Protein AF-A0A2U2RJE8-F1 (afdb_monomer)

Foldseek 3Di:
DDDDDDDDDDDDDDDDDDDDPPVNVVVVVVVVVVVVVVVVVVVCVVCVVVDDPDPDPDDDDQDDPQADNVRFGEDEPVCVQVVLQCFLVVPPDADDPPLADPVQLCVLLVHPWDFAHKDWHHYDPDPATKIKTKTDNDHSVCCQAAWDKIKIWIWHSCRSPPPDHCVNTTPDIDMYTHGHD

Sequence (181 aa):
MTAPGIRHRRPRPSSSGPGVSTWAVVLALVLAALVGLLLSEALQQSTTEVSRGSAGSSAETGNAPGKNASGLPVVTESTLGAEAQRLVASGTSFQAPATFDVNLCLRQQGVSDAPIVMEEVEWGADSGQYWLIVHGPNERDSLRANGGIVEVTVVRPTCGSEGASADETLIWNGSTKIGSV

Structure (mmCIF, N/CA/C/O backbone):
data_AF-A0A2U2RJE8-F1
#
_entry.id   AF-A0A2U2RJE8-F1
#
loop_
_atom_site.group_PDB
_atom_site.id
_atom_site.type_symbol
_atom_site.label_atom_id
_atom_site.label_alt_id
_atom_site.label_comp_id
_atom_site.label_asym_id
_atom_site.label_entity_id
_atom_site.label_seq_id
_atom_site.pdbx_PDB_ins_code
_atom_site.Cartn_x
_atom_site.Cartn_y
_atom_site.Cartn_z
_atom_site.occupancy
_atom_site.B_iso_or_equiv
_atom_site.auth_seq_id
_atom_site.au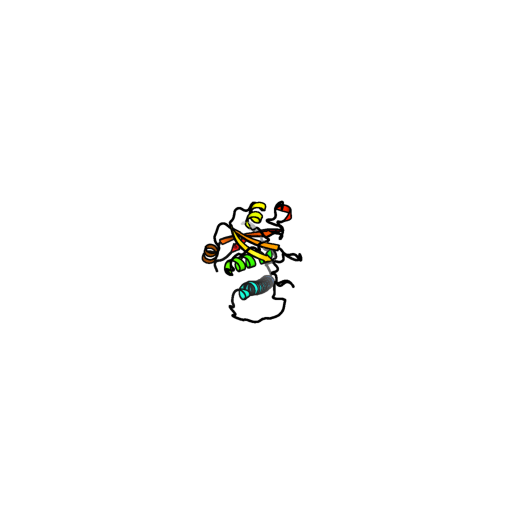th_comp_id
_atom_site.auth_asym_id
_atom_site.auth_atom_id
_atom_site.pdbx_PDB_model_num
ATOM 1 N N . MET A 1 1 ? 14.654 -63.725 -80.242 1.00 49.34 1 MET A N 1
ATOM 2 C CA . MET A 1 1 ? 15.141 -63.952 -78.866 1.00 49.34 1 MET A CA 1
ATOM 3 C C . MET A 1 1 ? 15.477 -62.609 -78.240 1.00 49.34 1 MET A C 1
ATOM 5 O O . MET A 1 1 ? 16.547 -62.112 -78.545 1.00 49.34 1 MET A O 1
ATOM 9 N N . THR A 1 2 ? 14.592 -62.042 -77.412 1.00 47.25 2 THR A N 1
ATOM 10 C CA . THR A 1 2 ? 14.947 -61.111 -76.318 1.00 47.25 2 THR A CA 1
ATOM 11 C C . THR A 1 2 ? 13.720 -60.835 -75.440 1.00 47.25 2 THR A C 1
ATOM 13 O O . THR A 1 2 ? 12.586 -60.931 -75.897 1.00 47.25 2 THR A O 1
ATOM 16 N N . ALA A 1 3 ? 13.992 -60.610 -74.157 1.00 50.84 3 ALA A N 1
ATOM 17 C CA . ALA A 1 3 ? 13.179 -60.882 -72.971 1.00 50.84 3 ALA A CA 1
ATOM 18 C C . ALA A 1 3 ? 12.018 -59.898 -72.672 1.00 50.84 3 ALA A C 1
ATOM 20 O O . ALA A 1 3 ? 12.028 -58.768 -73.160 1.00 50.84 3 ALA A O 1
ATOM 21 N N . PRO A 1 4 ? 11.039 -60.284 -71.822 1.00 49.34 4 PRO A N 1
ATOM 22 C CA . PRO A 1 4 ? 9.955 -59.401 -71.390 1.00 49.34 4 PRO A CA 1
ATOM 23 C C . PRO A 1 4 ? 10.430 -58.374 -70.346 1.00 49.34 4 PRO A C 1
ATOM 25 O O . PRO A 1 4 ? 11.062 -58.716 -69.347 1.00 49.34 4 PRO A O 1
ATOM 28 N N . GLY A 1 5 ? 10.100 -57.101 -70.580 1.00 50.34 5 GLY A N 1
ATOM 29 C CA . GLY A 1 5 ? 10.457 -55.970 -69.722 1.00 50.34 5 GLY A CA 1
ATOM 30 C C . GLY A 1 5 ? 9.669 -55.923 -68.407 1.00 50.34 5 GLY A C 1
ATOM 31 O O . GLY A 1 5 ? 8.438 -55.958 -68.385 1.00 50.34 5 GLY A O 1
ATOM 32 N N . ILE A 1 6 ? 10.415 -55.807 -67.311 1.00 57.56 6 ILE A N 1
ATOM 33 C CA . ILE A 1 6 ? 9.969 -55.699 -65.919 1.00 57.56 6 ILE A CA 1
ATOM 34 C C . ILE A 1 6 ? 9.194 -54.385 -65.707 1.00 57.56 6 ILE A C 1
ATOM 36 O O . ILE A 1 6 ? 9.699 -53.298 -65.983 1.00 57.56 6 ILE A O 1
ATOM 40 N N . ARG A 1 7 ? 7.963 -54.463 -65.180 1.00 54.69 7 ARG A N 1
ATOM 41 C CA . ARG A 1 7 ? 7.174 -53.283 -64.780 1.00 54.69 7 ARG A CA 1
ATOM 42 C C . ARG A 1 7 ? 7.575 -52.831 -63.375 1.00 54.69 7 ARG A C 1
ATOM 44 O O . ARG A 1 7 ? 7.179 -53.448 -62.389 1.00 54.69 7 ARG A O 1
ATOM 51 N N . HIS A 1 8 ? 8.287 -51.714 -63.269 1.00 50.84 8 HIS A N 1
ATOM 52 C CA . HIS A 1 8 ? 8.478 -51.025 -61.993 1.00 50.84 8 HIS A CA 1
ATOM 53 C C . HIS A 1 8 ? 7.189 -50.295 -61.585 1.00 50.84 8 HIS A C 1
ATOM 55 O O . HIS A 1 8 ? 6.767 -49.338 -62.236 1.00 50.84 8 HIS A O 1
ATOM 61 N N . ARG A 1 9 ? 6.555 -50.728 -60.486 1.00 59.00 9 ARG A N 1
ATOM 62 C CA . ARG A 1 9 ? 5.541 -49.920 -59.789 1.00 59.00 9 ARG A CA 1
ATOM 63 C C . ARG A 1 9 ? 6.242 -48.721 -59.149 1.00 59.00 9 ARG A C 1
ATOM 65 O O . ARG A 1 9 ? 7.069 -48.904 -58.261 1.00 59.00 9 ARG A O 1
ATOM 72 N N . ARG A 1 10 ? 5.895 -47.501 -59.567 1.00 62.34 10 ARG A N 1
ATOM 73 C CA . ARG A 1 10 ? 6.220 -46.293 -58.793 1.00 62.34 10 ARG A CA 1
ATOM 74 C C . ARG A 1 10 ? 5.366 -46.261 -57.517 1.00 62.34 10 ARG A C 1
ATOM 76 O O . ARG A 1 10 ? 4.164 -46.523 -57.612 1.00 62.34 10 ARG A O 1
ATOM 83 N N . PRO A 1 11 ? 5.931 -45.901 -56.355 1.00 54.88 11 PRO A N 1
ATOM 84 C CA . PRO A 1 11 ? 5.132 -45.568 -55.188 1.00 54.88 11 PRO A CA 1
ATOM 85 C C . PRO A 1 11 ? 4.394 -44.246 -55.438 1.00 54.88 11 PRO A C 1
ATOM 87 O O . PRO A 1 11 ? 4.966 -43.283 -55.952 1.00 54.88 11 PRO A O 1
ATOM 90 N N . ARG A 1 12 ? 3.101 -44.213 -55.101 1.00 59.47 12 ARG A N 1
ATOM 91 C CA . ARG A 1 12 ? 2.330 -42.969 -54.996 1.00 59.47 12 ARG A CA 1
ATOM 92 C C . ARG A 1 12 ? 2.790 -42.227 -53.737 1.00 59.47 12 ARG A C 1
ATOM 94 O O . ARG A 1 12 ? 2.816 -42.860 -52.683 1.00 59.47 12 ARG A O 1
ATOM 101 N N . PRO A 1 13 ? 3.089 -40.922 -53.797 1.00 51.28 13 PRO A N 1
ATOM 102 C CA . PRO A 1 13 ? 3.205 -40.134 -52.583 1.00 51.28 13 PRO A CA 1
ATOM 103 C C . PRO A 1 13 ? 1.810 -39.959 -51.969 1.00 51.28 13 PRO A C 1
ATOM 105 O O . PRO A 1 13 ? 0.926 -39.343 -52.561 1.00 51.28 13 PRO A O 1
ATOM 108 N N . SER A 1 14 ? 1.613 -40.546 -50.791 1.00 59.88 14 SER A N 1
ATOM 109 C CA . SER A 1 14 ? 0.538 -40.201 -49.867 1.00 59.88 14 SER A CA 1
ATOM 110 C C . SER A 1 14 ? 1.071 -39.186 -48.854 1.00 59.88 14 SER A C 1
ATOM 112 O O . SER A 1 14 ? 1.720 -39.555 -47.880 1.00 59.88 14 SER A O 1
ATOM 114 N N . SER A 1 15 ? 0.805 -37.910 -49.092 1.00 58.28 15 SER A N 1
ATOM 115 C CA . SER A 1 15 ? 0.712 -36.854 -48.079 1.00 58.28 15 SER A CA 1
ATOM 116 C C . SER A 1 15 ? -0.023 -35.693 -48.768 1.00 58.28 15 SER A C 1
ATOM 118 O O . SER A 1 15 ? 0.135 -35.483 -49.963 1.00 58.28 15 SER A O 1
ATOM 120 N N . SER A 1 16 ? -0.919 -34.939 -48.151 1.00 50.09 16 SER A N 1
ATOM 121 C CA . SER A 1 16 ? -0.879 -34.398 -46.800 1.00 50.09 16 SER A CA 1
ATOM 122 C C . SER A 1 16 ? -2.308 -34.063 -46.357 1.00 50.09 16 SER A C 1
ATOM 124 O O . SER A 1 16 ? -3.201 -33.949 -47.195 1.00 50.09 16 SER A O 1
ATOM 126 N N . GLY A 1 17 ? -2.509 -33.959 -45.041 1.00 62.25 17 GLY A N 1
ATOM 127 C CA . GLY A 1 17 ? -3.796 -33.720 -44.385 1.00 62.25 17 GLY A CA 1
ATOM 128 C C . GLY A 1 17 ? -4.519 -32.434 -44.812 1.00 62.25 17 GLY A C 1
ATOM 129 O O . GLY A 1 17 ? -4.020 -31.692 -45.658 1.00 62.25 17 GLY A O 1
ATOM 130 N N . PRO A 1 18 ? -5.712 -32.176 -44.246 1.00 57.88 18 PRO A N 1
ATOM 131 C CA . PRO A 1 18 ? -6.549 -31.049 -44.635 1.00 57.88 18 PRO A CA 1
ATOM 132 C C . PRO A 1 18 ? -5.747 -29.755 -44.497 1.00 57.88 18 PRO A C 1
ATOM 134 O O . PRO A 1 18 ? -5.418 -29.326 -43.392 1.00 57.88 18 PRO A O 1
ATOM 137 N N . GLY A 1 19 ? -5.394 -29.165 -45.641 1.00 57.00 19 GLY A N 1
ATOM 138 C CA . GLY A 1 19 ? -4.807 -27.839 -45.692 1.00 57.00 19 GLY A CA 1
ATOM 139 C C . GLY A 1 19 ? -5.756 -26.898 -44.972 1.00 57.00 19 GLY A C 1
ATOM 140 O O . GLY A 1 19 ? -6.947 -26.865 -45.284 1.00 57.00 19 GLY A O 1
ATOM 141 N N . VAL A 1 20 ? -5.239 -26.199 -43.965 1.00 61.34 20 VAL A N 1
ATOM 142 C CA . VAL A 1 20 ? -5.966 -25.150 -43.257 1.00 61.34 20 VAL A CA 1
ATOM 143 C C . VAL A 1 20 ? -6.627 -24.261 -44.310 1.00 61.34 20 VAL A C 1
ATOM 145 O O . VAL A 1 20 ? -5.955 -23.697 -45.175 1.00 61.34 20 VAL A O 1
ATOM 148 N N . SER A 1 21 ? -7.962 -24.236 -44.296 1.00 73.56 21 SER A N 1
ATOM 149 C CA . SER A 1 21 ? -8.743 -23.455 -45.249 1.00 73.56 21 SER A CA 1
ATOM 150 C C . SER A 1 21 ? -8.262 -22.015 -45.165 1.00 73.56 21 SER A C 1
ATOM 152 O O . SER A 1 21 ? -8.213 -21.442 -44.077 1.00 73.56 21 SER A O 1
ATOM 154 N N . THR A 1 22 ? -7.890 -21.426 -46.298 1.00 73.12 22 THR A N 1
ATOM 155 C CA . THR A 1 22 ? -7.431 -20.032 -46.371 1.00 73.12 22 THR A CA 1
ATOM 156 C C . THR A 1 22 ? -8.429 -19.081 -45.708 1.00 73.12 22 THR A C 1
ATOM 158 O O . THR A 1 22 ? -8.028 -18.141 -45.031 1.00 73.12 22 THR A O 1
ATOM 161 N N . TRP A 1 23 ? -9.724 -19.395 -45.784 1.00 77.12 23 TRP A N 1
ATOM 162 C CA . TRP A 1 23 ? -10.791 -18.690 -45.073 1.00 77.12 23 TRP A CA 1
ATOM 163 C C . TRP A 1 23 ? -10.676 -18.759 -43.550 1.00 77.12 23 TRP A C 1
ATOM 165 O O . TRP A 1 23 ? -10.927 -17.763 -42.880 1.00 77.12 23 TRP A O 1
ATOM 175 N N . ALA A 1 24 ? -10.256 -19.897 -42.995 1.00 77.69 24 ALA A N 1
ATOM 176 C CA . ALA A 1 24 ? -10.036 -20.038 -41.558 1.00 77.69 24 ALA A CA 1
ATOM 177 C C . ALA A 1 24 ? -8.856 -19.174 -41.080 1.00 77.69 24 ALA A C 1
ATOM 179 O O . ALA A 1 24 ? -8.928 -18.590 -40.002 1.00 77.69 24 ALA A O 1
ATOM 180 N N . VAL A 1 25 ? -7.807 -19.028 -41.900 1.00 76.81 25 VAL A N 1
ATOM 181 C CA . VAL A 1 25 ? -6.665 -18.143 -41.594 1.00 76.81 25 VAL A CA 1
ATOM 182 C C . VAL A 1 25 ? -7.089 -16.680 -41.603 1.00 76.81 25 VAL A C 1
ATOM 184 O O . VAL A 1 25 ? -6.748 -15.936 -40.687 1.00 76.81 25 VAL A O 1
ATOM 187 N N . VAL A 1 26 ? -7.863 -16.269 -42.611 1.00 82.00 26 VAL A N 1
ATOM 188 C CA . VAL A 1 26 ? -8.379 -14.896 -42.703 1.00 82.00 26 VAL A CA 1
ATOM 189 C C . VAL A 1 26 ? -9.287 -14.585 -41.514 1.00 82.00 26 VAL A C 1
ATOM 191 O O . VAL A 1 26 ? -9.143 -13.532 -40.900 1.00 82.00 26 VAL A O 1
ATOM 194 N N . LEU A 1 27 ? -10.166 -15.514 -41.131 1.00 83.81 27 LEU A N 1
ATOM 195 C CA . LEU A 1 27 ? -11.059 -15.325 -39.989 1.00 83.81 27 LEU A CA 1
ATOM 196 C C . LEU A 1 27 ? -10.282 -15.203 -38.667 1.00 83.81 27 LEU A C 1
ATOM 198 O O . LEU A 1 27 ? -10.582 -14.329 -37.857 1.00 83.81 27 LEU A O 1
ATOM 202 N N . ALA A 1 28 ? -9.251 -16.030 -38.472 1.00 78.25 28 ALA A N 1
ATOM 203 C CA . ALA A 1 28 ? -8.381 -15.953 -37.300 1.00 78.25 28 ALA A CA 1
ATOM 204 C C . ALA A 1 28 ? -7.607 -14.625 -37.239 1.00 78.25 28 ALA A C 1
ATOM 206 O O . ALA A 1 28 ? -7.490 -14.041 -36.164 1.00 78.25 28 ALA A O 1
ATOM 207 N N . LEU A 1 29 ? -7.135 -14.112 -38.381 1.00 81.25 29 LEU A N 1
ATOM 208 C CA . LEU A 1 29 ? -6.481 -12.802 -38.470 1.00 81.25 29 LEU A CA 1
ATOM 209 C C . LEU A 1 29 ? -7.429 -11.653 -38.117 1.00 81.25 29 LEU A C 1
ATOM 211 O O . LEU A 1 29 ? -7.036 -10.744 -37.390 1.00 81.25 29 LEU A O 1
ATOM 215 N N . VAL A 1 30 ? -8.677 -11.706 -38.587 1.00 87.25 30 VAL A N 1
ATOM 216 C CA . VAL A 1 30 ? -9.693 -10.696 -38.257 1.00 87.25 30 VAL A CA 1
ATOM 217 C C . VAL A 1 30 ? -10.016 -10.721 -36.763 1.00 87.25 30 VAL A C 1
ATOM 219 O O . VAL A 1 30 ? -10.053 -9.669 -36.130 1.00 87.25 30 VAL A O 1
ATOM 222 N N . LEU A 1 31 ? -10.185 -11.908 -36.173 1.00 84.69 31 LEU A N 1
ATOM 223 C CA . LEU A 1 31 ? -10.421 -12.043 -34.734 1.00 84.69 31 LEU A CA 1
ATOM 224 C C . LEU A 1 31 ? -9.220 -11.568 -33.908 1.00 84.69 31 LEU A C 1
ATOM 226 O O . LEU A 1 31 ? -9.407 -10.843 -32.937 1.00 84.69 31 LEU A O 1
ATOM 230 N N . ALA A 1 32 ? -7.993 -11.904 -34.311 1.00 79.75 32 ALA A N 1
ATOM 231 C CA . ALA A 1 32 ? -6.783 -11.428 -33.644 1.00 79.75 32 ALA A CA 1
ATOM 232 C C . ALA A 1 32 ? -6.640 -9.899 -33.729 1.00 79.75 32 ALA A C 1
ATOM 234 O O . ALA A 1 32 ? -6.262 -9.268 -32.744 1.00 79.75 32 ALA A O 1
ATOM 235 N N . ALA A 1 33 ? -6.989 -9.291 -34.868 1.00 79.00 33 ALA A N 1
ATOM 236 C CA . ALA A 1 33 ? -6.993 -7.839 -35.030 1.00 79.00 33 ALA A CA 1
ATOM 237 C C . ALA A 1 33 ? -8.060 -7.160 -34.154 1.00 79.00 33 ALA A C 1
ATOM 239 O O . ALA A 1 33 ? -7.774 -6.140 -33.532 1.00 79.00 33 ALA A O 1
ATOM 240 N N . LEU A 1 34 ? -9.260 -7.744 -34.054 1.00 78.00 34 LEU A N 1
ATOM 241 C CA . LEU A 1 34 ? -10.323 -7.255 -33.169 1.00 78.00 34 LEU A CA 1
ATOM 242 C C . LEU A 1 34 ? -9.925 -7.361 -31.693 1.00 78.00 34 LEU A C 1
ATOM 244 O O . LEU A 1 34 ? -10.106 -6.405 -30.946 1.00 78.00 34 LEU A O 1
ATOM 248 N N . VAL A 1 35 ? -9.329 -8.483 -31.278 1.00 79.50 35 VAL A N 1
ATOM 249 C CA . VAL A 1 35 ? -8.799 -8.649 -29.914 1.00 79.50 35 VAL A CA 1
ATOM 250 C C . VAL A 1 35 ? -7.663 -7.659 -29.648 1.00 79.50 35 VAL A C 1
ATOM 252 O O . VAL A 1 35 ? -7.619 -7.066 -28.575 1.00 79.50 35 VAL A O 1
ATOM 255 N N . GLY A 1 36 ? -6.786 -7.418 -30.626 1.00 74.50 36 GLY A N 1
ATOM 256 C CA . GLY A 1 36 ? -5.743 -6.395 -30.539 1.00 74.50 36 GLY A CA 1
ATOM 257 C C . GLY A 1 36 ? -6.305 -4.981 -30.361 1.00 74.50 36 GLY A C 1
ATOM 258 O O . GLY A 1 36 ? -5.791 -4.227 -29.541 1.00 74.50 36 GLY A O 1
ATOM 259 N N . LEU A 1 37 ? -7.391 -4.642 -31.063 1.00 67.31 37 LEU A N 1
ATOM 260 C CA . LEU A 1 37 ? -8.112 -3.373 -30.910 1.00 67.31 37 LEU A CA 1
ATOM 261 C C . LEU A 1 37 ? -8.746 -3.231 -29.521 1.00 67.31 37 LEU A C 1
ATOM 263 O O . LEU A 1 37 ? -8.561 -2.200 -28.880 1.00 67.31 37 LEU A O 1
ATOM 267 N N . LEU A 1 38 ? -9.412 -4.280 -29.027 1.00 67.19 38 LEU A N 1
ATOM 268 C CA . LEU A 1 38 ? -9.983 -4.303 -27.676 1.00 67.19 38 LEU A CA 1
ATOM 269 C C . LEU A 1 38 ? -8.898 -4.160 -26.597 1.00 67.19 38 LEU A C 1
ATOM 271 O O . LEU A 1 38 ? -9.086 -3.427 -25.629 1.00 67.19 38 LEU A O 1
ATOM 275 N N . LEU A 1 39 ? -7.737 -4.802 -26.781 1.00 56.97 39 LEU A N 1
ATOM 276 C CA . LEU A 1 39 ? -6.583 -4.606 -25.900 1.00 56.97 39 LEU A CA 1
ATOM 277 C C . LEU A 1 39 ? -6.055 -3.171 -25.974 1.00 56.97 39 LEU A C 1
ATOM 279 O O . LEU A 1 39 ? -5.710 -2.606 -24.941 1.00 56.97 39 LEU A O 1
ATOM 283 N N . SER A 1 40 ? -5.996 -2.575 -27.167 1.00 60.75 40 SER A N 1
ATOM 284 C CA . SER A 1 40 ? -5.526 -1.200 -27.347 1.00 60.75 40 SER A CA 1
ATOM 285 C C . SER A 1 40 ? -6.444 -0.181 -26.668 1.00 60.75 40 SER A C 1
ATOM 287 O O . SER A 1 40 ? -5.935 0.766 -26.074 1.00 60.75 40 SER A O 1
ATOM 289 N N . GLU A 1 41 ? -7.765 -0.385 -26.700 1.00 54.34 41 GLU A N 1
ATOM 290 C CA . GLU A 1 41 ? -8.717 0.458 -25.964 1.00 54.34 41 GLU A CA 1
ATOM 291 C C . GLU A 1 41 ? -8.624 0.249 -24.448 1.00 54.34 41 GLU A C 1
ATOM 293 O O . GLU A 1 41 ? -8.625 1.230 -23.707 1.00 54.34 41 GLU A O 1
ATOM 298 N N . ALA A 1 42 ? -8.446 -0.988 -23.972 1.00 50.34 42 ALA A N 1
ATOM 299 C CA . ALA A 1 42 ? -8.219 -1.258 -22.548 1.00 50.34 42 ALA A CA 1
ATOM 300 C C . ALA A 1 42 ? -6.907 -0.622 -22.042 1.00 50.34 42 ALA A C 1
ATOM 302 O O . ALA A 1 42 ? -6.859 -0.033 -20.962 1.00 50.34 42 ALA A O 1
ATOM 303 N N . LEU A 1 43 ? -5.846 -0.671 -22.855 1.00 47.78 43 LEU A N 1
ATOM 304 C CA . LEU A 1 43 ? -4.570 -0.007 -22.578 1.00 47.78 43 LEU A CA 1
ATOM 305 C C . LEU A 1 43 ? -4.708 1.518 -22.599 1.00 47.78 43 LEU A C 1
ATOM 307 O O . LEU A 1 43 ? -4.140 2.185 -21.735 1.00 47.78 43 LEU A O 1
ATOM 311 N N . GLN A 1 44 ? -5.476 2.074 -23.541 1.00 47.34 44 GLN A N 1
ATOM 312 C CA . GLN A 1 44 ? -5.755 3.509 -23.604 1.00 47.34 44 GLN A CA 1
ATOM 313 C C . GLN A 1 44 ? -6.607 3.978 -22.432 1.00 47.34 44 GLN A C 1
ATOM 315 O O . GLN A 1 44 ? -6.282 5.015 -21.869 1.00 47.34 44 GLN A O 1
ATOM 320 N N . GLN A 1 45 ? -7.621 3.237 -21.988 1.00 42.00 45 GLN A N 1
ATOM 321 C CA . GLN A 1 45 ? -8.337 3.557 -20.746 1.00 42.00 45 GLN A CA 1
ATOM 322 C C . GLN A 1 45 ? -7.387 3.531 -19.539 1.00 42.00 45 GLN A C 1
ATOM 324 O O . GLN A 1 45 ? -7.419 4.437 -18.714 1.00 42.00 45 GLN A O 1
ATOM 329 N N . SER A 1 46 ? -6.445 2.586 -19.505 1.00 41.41 46 SER A N 1
ATOM 330 C CA . SER A 1 46 ? -5.437 2.502 -18.442 1.00 41.41 46 SER A CA 1
ATOM 331 C C . SER A 1 46 ? -4.342 3.585 -18.496 1.00 41.41 46 SER A C 1
ATOM 333 O O . SER A 1 46 ? -3.622 3.750 -17.515 1.00 41.41 46 SER A O 1
ATOM 335 N N . THR A 1 47 ? -4.181 4.320 -19.607 1.00 44.72 47 THR A N 1
ATOM 336 C CA . THR A 1 47 ? -3.149 5.375 -19.758 1.00 44.72 47 THR A CA 1
ATOM 337 C C . THR A 1 47 ? -3.701 6.783 -19.983 1.00 44.72 47 THR A C 1
ATOM 339 O O . THR A 1 47 ? -3.018 7.758 -19.678 1.00 44.72 47 THR A O 1
ATOM 342 N N . THR A 1 48 ? -4.933 6.940 -20.465 1.00 39.38 48 THR A N 1
ATOM 343 C CA . THR A 1 48 ? -5.553 8.258 -20.687 1.00 39.38 48 THR A CA 1
ATOM 344 C C . THR A 1 48 ? -6.065 8.924 -19.413 1.00 39.38 48 THR A C 1
ATOM 346 O O . THR A 1 48 ? -6.263 10.138 -19.435 1.00 39.38 48 THR A O 1
ATOM 349 N N . GLU A 1 49 ? -6.146 8.215 -18.283 1.00 44.31 49 GLU A N 1
ATOM 350 C CA . GLU A 1 49 ? -6.269 8.867 -16.967 1.00 44.31 49 GLU A CA 1
ATOM 351 C C . GLU A 1 49 ? -4.937 9.472 -16.476 1.00 44.31 49 GLU A C 1
ATOM 353 O O . GLU A 1 49 ? -4.928 10.352 -15.621 1.00 44.31 49 GLU A O 1
ATOM 358 N N . VAL A 1 50 ? -3.801 9.092 -17.077 1.00 44.75 50 VAL A N 1
ATOM 359 C CA . VAL A 1 50 ? -2.454 9.568 -16.696 1.00 44.75 50 VAL A CA 1
ATOM 360 C C . VAL A 1 50 ? -1.981 10.740 -17.574 1.00 44.75 50 VAL A C 1
ATOM 362 O O . VAL A 1 50 ? -0.891 11.277 -17.400 1.00 44.75 50 VAL A O 1
ATOM 365 N N . SER A 1 51 ? -2.787 11.213 -18.527 1.00 38.22 51 SER A N 1
ATOM 366 C CA . SER A 1 51 ? -2.407 12.346 -19.383 1.00 38.22 51 SER A CA 1
ATOM 367 C C . SER A 1 51 ? -3.580 13.259 -19.706 1.00 38.22 51 SER A C 1
ATOM 369 O O . SER A 1 51 ? -4.035 13.328 -20.842 1.00 38.22 51 SER A O 1
ATOM 371 N N . ARG A 1 52 ? -4.025 14.017 -18.702 1.00 34.41 52 ARG A N 1
ATOM 372 C CA . ARG A 1 52 ? -4.468 15.413 -18.846 1.00 34.41 52 ARG A CA 1
ATOM 373 C C . ARG A 1 52 ? -4.351 16.083 -17.483 1.00 34.41 52 ARG A C 1
ATOM 375 O O . ARG A 1 52 ? -5.202 15.924 -16.618 1.00 34.41 52 ARG A O 1
ATOM 382 N N . GLY A 1 53 ? -3.291 16.868 -17.308 1.00 40.56 53 GLY A N 1
ATOM 383 C CA . GLY A 1 53 ? -3.328 17.950 -16.341 1.00 40.56 53 GLY A CA 1
ATOM 384 C C . GLY A 1 53 ? -4.504 18.859 -16.693 1.00 40.56 53 GLY A C 1
ATOM 385 O O . GLY A 1 53 ? -4.455 19.579 -17.686 1.00 40.56 53 GLY A O 1
ATOM 386 N N . SER A 1 54 ? -5.557 18.805 -15.888 1.00 33.59 54 SER A N 1
ATOM 387 C CA . SER A 1 54 ? -6.575 19.841 -15.825 1.00 33.59 54 SER A CA 1
ATOM 388 C C . SER A 1 54 ? -6.512 20.436 -14.432 1.00 33.59 54 SER A C 1
ATOM 390 O O . SER A 1 54 ? -7.029 19.887 -13.465 1.00 33.59 54 SER A O 1
ATOM 392 N N . ALA A 1 55 ? -5.868 21.600 -14.353 1.00 45.12 55 ALA A N 1
ATOM 393 C CA . ALA A 1 55 ? -6.276 22.614 -13.405 1.00 45.12 55 ALA A CA 1
ATOM 394 C C . ALA A 1 55 ? -7.792 22.805 -13.573 1.00 45.12 55 ALA A C 1
ATOM 396 O O . ALA A 1 55 ? -8.263 23.267 -14.610 1.00 45.12 55 ALA A O 1
ATOM 397 N N . GLY A 1 56 ? -8.541 22.364 -12.573 1.00 30.09 56 GLY A N 1
ATOM 398 C CA . GLY A 1 56 ? -9.990 22.414 -12.535 1.00 30.09 56 GLY A CA 1
ATOM 399 C C . GLY A 1 56 ? -10.415 22.383 -11.082 1.00 30.09 56 GLY A C 1
ATOM 400 O O . GLY A 1 56 ? -10.745 21.335 -10.545 1.00 30.09 56 GLY A O 1
ATOM 401 N N . SER A 1 57 ? -10.355 23.545 -10.434 1.00 42.97 57 SER A N 1
ATOM 402 C CA . SER A 1 57 ? -11.155 23.788 -9.240 1.00 42.97 57 SER A CA 1
ATOM 403 C C . SER A 1 57 ? -12.618 23.574 -9.636 1.00 42.97 57 SER A C 1
ATOM 405 O O . SER A 1 57 ? -13.160 24.336 -10.436 1.00 42.97 57 SER A O 1
ATOM 407 N N . SER A 1 58 ? -13.237 22.499 -9.162 1.00 26.39 58 SER A N 1
ATOM 408 C CA . SER A 1 58 ? -14.688 22.317 -9.194 1.00 26.39 58 SER A CA 1
ATOM 409 C C . SER A 1 58 ? -15.092 21.476 -7.996 1.00 26.39 58 SER A C 1
ATOM 411 O O . SER A 1 58 ? -14.612 20.363 -7.788 1.00 26.39 58 SER A O 1
ATOM 413 N N . ALA A 1 59 ? -15.921 22.086 -7.159 1.00 52.81 59 ALA A N 1
ATOM 414 C CA . ALA A 1 59 ? -16.558 21.455 -6.027 1.00 52.81 59 ALA A CA 1
ATOM 415 C C . ALA A 1 59 ? -17.761 20.663 -6.548 1.00 52.81 59 ALA A C 1
ATOM 417 O O . ALA A 1 59 ? -18.835 21.230 -6.692 1.00 52.81 59 ALA A O 1
ATOM 418 N N . GLU A 1 60 ? -17.602 19.366 -6.814 1.00 36.09 60 GLU A N 1
ATOM 419 C CA . GLU A 1 60 ? -18.712 18.548 -7.309 1.00 36.09 60 GLU A CA 1
ATOM 420 C C . GLU A 1 60 ? -18.798 17.202 -6.566 1.00 36.09 60 GLU A C 1
ATOM 422 O O . GLU A 1 60 ? -17.994 16.294 -6.742 1.00 36.09 60 GLU A O 1
ATOM 427 N N . THR A 1 61 ? -19.793 17.136 -5.679 1.00 38.00 61 THR A N 1
ATOM 428 C CA . THR A 1 61 ? -20.629 15.973 -5.329 1.00 38.00 61 THR A CA 1
ATOM 429 C C . THR A 1 61 ? -20.006 14.562 -5.345 1.00 38.00 61 THR A C 1
ATOM 431 O O . THR A 1 61 ? -20.115 13.797 -6.294 1.00 38.00 61 THR A O 1
ATOM 434 N N . GLY A 1 62 ? -19.503 14.148 -4.181 1.00 42.81 62 GLY A N 1
ATOM 435 C CA . GLY A 1 62 ? -19.908 12.899 -3.519 1.00 42.81 62 GLY A CA 1
ATOM 436 C C . GLY A 1 62 ? -19.446 11.537 -4.049 1.00 42.81 62 GLY A C 1
ATOM 437 O O . GLY A 1 62 ? -19.424 10.623 -3.243 1.00 42.81 62 GLY A O 1
ATOM 438 N N . ASN A 1 63 ? -19.066 11.348 -5.315 1.00 45.81 63 ASN A N 1
ATOM 439 C CA . ASN A 1 63 ? -18.685 10.014 -5.809 1.00 45.81 63 ASN A CA 1
ATOM 440 C C . ASN A 1 63 ? -17.795 10.120 -7.065 1.00 45.81 63 ASN A C 1
ATOM 442 O O . ASN A 1 63 ? -18.250 9.949 -8.195 1.00 45.81 63 ASN A O 1
ATOM 446 N N . ALA A 1 64 ? -16.509 10.432 -6.877 1.00 47.16 64 ALA A N 1
ATOM 447 C CA . ALA A 1 64 ? -15.524 10.286 -7.950 1.00 47.16 64 ALA A CA 1
ATOM 448 C C . ALA A 1 64 ? -15.311 8.787 -8.260 1.00 47.16 64 ALA A C 1
ATOM 450 O O . ALA A 1 64 ? -15.372 7.975 -7.331 1.00 47.16 64 ALA A O 1
ATOM 451 N N . PRO A 1 65 ? -15.055 8.393 -9.524 1.00 53.06 65 PRO A N 1
ATOM 452 C CA . PRO A 1 65 ? -14.716 7.011 -9.863 1.00 53.06 65 PRO A CA 1
ATOM 453 C C . PRO A 1 65 ? -13.577 6.503 -8.970 1.00 53.06 65 PRO A C 1
ATOM 455 O O . PRO A 1 65 ? -12.585 7.200 -8.772 1.00 53.06 65 PRO A O 1
ATOM 458 N N . GLY A 1 66 ? -13.743 5.315 -8.385 1.00 68.00 66 GLY A N 1
ATOM 459 C CA . GLY A 1 66 ? -12.744 4.727 -7.487 1.00 68.00 66 GLY A CA 1
ATOM 460 C C . GLY A 1 66 ? -12.761 5.247 -6.046 1.00 68.00 66 GLY A C 1
ATOM 461 O O . GLY A 1 66 ? -11.858 4.900 -5.292 1.00 68.00 66 GLY A O 1
ATOM 462 N N . LYS A 1 67 ? -13.762 6.041 -5.636 1.00 77.19 67 LYS A N 1
ATOM 463 C CA . LYS A 1 67 ? -13.974 6.422 -4.229 1.00 77.19 67 LYS A CA 1
ATOM 464 C C . LYS A 1 67 ? -15.296 5.893 -3.675 1.00 77.19 67 LYS A C 1
ATOM 466 O O . LYS A 1 67 ? -16.294 5.834 -4.394 1.00 77.19 67 LYS A O 1
ATOM 471 N N . ASN A 1 68 ? -15.305 5.521 -2.397 1.00 76.56 68 ASN A N 1
ATOM 472 C CA . ASN A 1 68 ? -16.509 5.090 -1.686 1.00 76.56 68 ASN A CA 1
ATOM 473 C C . ASN A 1 68 ? -17.385 6.291 -1.266 1.00 76.56 68 ASN A C 1
ATOM 475 O O . ASN A 1 68 ? -17.024 7.453 -1.465 1.00 76.56 68 ASN A O 1
ATOM 479 N N . ALA A 1 69 ? -18.526 6.010 -0.625 1.00 74.44 69 ALA A N 1
ATOM 480 C CA . ALA A 1 69 ? -19.459 7.027 -0.124 1.00 74.44 69 ALA A CA 1
ATOM 481 C C . ALA A 1 69 ? -18.863 7.949 0.965 1.00 74.44 69 ALA A C 1
ATOM 483 O O . ALA A 1 69 ? -19.406 9.021 1.230 1.00 74.44 69 ALA A O 1
ATOM 484 N N . SER A 1 70 ? -17.747 7.548 1.580 1.00 76.75 70 SER A N 1
ATOM 485 C CA . SER A 1 70 ? -16.973 8.348 2.539 1.00 76.75 70 SER A CA 1
ATOM 486 C C . SER A 1 70 ? -15.862 9.168 1.868 1.00 76.75 70 SER A C 1
ATOM 488 O O . SER A 1 70 ? -15.129 9.882 2.549 1.00 76.75 70 SER A O 1
ATOM 490 N N . GLY A 1 71 ? -15.716 9.078 0.542 1.00 78.00 71 GLY A N 1
ATOM 491 C CA . GLY A 1 71 ? -14.674 9.757 -0.226 1.00 78.00 71 GLY A CA 1
ATOM 492 C C . GLY A 1 71 ? -13.285 9.109 -0.145 1.00 78.00 71 GLY A C 1
ATOM 493 O O . GLY A 1 71 ? -12.323 9.720 -0.621 1.00 78.00 71 GLY A O 1
ATOM 494 N N . LEU A 1 72 ? -13.167 7.904 0.422 1.00 78.69 72 LEU A N 1
ATOM 495 C CA . LEU A 1 72 ? -11.921 7.135 0.482 1.00 78.69 72 LEU A CA 1
ATOM 496 C C . LEU A 1 72 ? -11.675 6.392 -0.836 1.00 78.69 72 LEU A C 1
ATOM 498 O O . LEU A 1 72 ? -12.637 5.894 -1.426 1.00 78.69 72 LEU A O 1
ATOM 502 N N . PRO A 1 73 ? -10.418 6.288 -1.298 1.00 82.94 73 PRO A N 1
ATOM 503 C CA . PRO A 1 73 ? -10.070 5.462 -2.448 1.00 82.94 73 PRO A CA 1
ATOM 504 C C . PRO A 1 73 ? -10.351 3.981 -2.160 1.00 82.94 73 PRO A C 1
ATOM 506 O O . PRO A 1 73 ? -10.001 3.464 -1.100 1.00 82.94 73 PRO A O 1
ATOM 509 N N . VAL A 1 74 ? -10.984 3.299 -3.114 1.00 86.31 74 VAL A N 1
ATOM 510 C CA . VAL A 1 74 ? -11.260 1.859 -3.056 1.00 86.31 74 VAL A CA 1
ATOM 511 C C . VAL A 1 74 ? -10.143 1.127 -3.791 1.00 86.31 74 VAL A C 1
ATOM 513 O O . VAL A 1 74 ? -10.013 1.225 -5.015 1.00 86.31 74 VAL A O 1
ATOM 516 N N . VAL A 1 75 ? -9.330 0.389 -3.042 1.00 87.56 75 VAL A N 1
ATOM 517 C CA . VAL A 1 75 ? -8.156 -0.319 -3.556 1.00 87.56 75 VAL A CA 1
ATOM 518 C C . VAL A 1 75 ? -8.407 -1.819 -3.543 1.00 87.56 75 VAL A C 1
ATOM 520 O O . VAL A 1 75 ? -8.909 -2.387 -2.580 1.00 87.56 75 VAL A O 1
ATOM 523 N N . THR A 1 76 ? -8.036 -2.475 -4.635 1.00 87.44 76 THR A N 1
ATOM 524 C CA . THR A 1 76 ? -8.043 -3.932 -4.786 1.00 87.44 76 THR A CA 1
ATOM 525 C C . THR A 1 76 ? -6.629 -4.392 -5.110 1.00 87.44 76 THR A C 1
ATOM 527 O O . THR A 1 76 ? -5.801 -3.587 -5.538 1.00 87.44 76 THR A O 1
ATOM 530 N N . GLU A 1 77 ? -6.366 -5.694 -5.038 1.00 85.06 77 GLU A N 1
ATOM 531 C CA . GLU A 1 77 ? -5.087 -6.258 -5.496 1.00 85.06 77 GLU A CA 1
ATOM 532 C C . GLU A 1 77 ? -4.738 -5.834 -6.934 1.00 85.06 77 GLU A C 1
ATOM 534 O O . GLU A 1 77 ? -3.586 -5.540 -7.240 1.00 85.06 77 GLU A O 1
ATOM 539 N N . SER A 1 78 ? -5.744 -5.732 -7.811 1.00 83.31 78 SER A N 1
ATOM 540 C CA . SER A 1 78 ? -5.548 -5.354 -9.216 1.00 83.31 78 SER A CA 1
ATOM 541 C C . SER A 1 78 ? -5.220 -3.872 -9.429 1.00 83.31 78 SER A C 1
ATOM 543 O O . SER A 1 78 ? -4.572 -3.526 -10.415 1.00 83.31 78 SER A O 1
ATOM 545 N N . THR A 1 79 ? -5.641 -2.996 -8.512 1.00 86.31 79 THR A N 1
ATOM 546 C CA . THR A 1 79 ? -5.456 -1.538 -8.619 1.00 86.31 79 THR A CA 1
ATOM 547 C C . THR A 1 79 ? -4.333 -1.008 -7.727 1.00 86.31 79 THR A C 1
ATOM 549 O O . THR A 1 79 ? -3.885 0.123 -7.909 1.00 86.31 79 THR A O 1
ATOM 552 N N . LEU A 1 80 ? -3.810 -1.838 -6.821 1.00 86.31 80 LEU A N 1
ATOM 553 C CA . LEU A 1 80 ? -2.785 -1.470 -5.846 1.00 86.31 80 LEU A CA 1
ATOM 554 C C . LEU A 1 80 ? -1.490 -0.952 -6.484 1.00 86.31 80 LEU A C 1
ATOM 556 O O . LEU A 1 80 ? -0.891 -0.011 -5.972 1.00 86.31 80 LEU A O 1
ATOM 560 N N . GLY A 1 81 ? -1.066 -1.513 -7.619 1.00 85.44 81 GLY A N 1
ATOM 561 C CA . GLY A 1 81 ? 0.139 -1.045 -8.310 1.00 85.44 81 GLY A CA 1
ATOM 562 C C . GLY A 1 81 ? 0.020 0.398 -8.811 1.00 85.44 81 GLY A C 1
ATOM 563 O O . GLY A 1 81 ? 0.937 1.199 -8.624 1.00 85.44 81 GLY A O 1
ATOM 564 N N . ALA A 1 82 ? -1.127 0.744 -9.403 1.00 86.81 82 ALA A N 1
ATOM 565 C CA . ALA A 1 82 ? -1.410 2.104 -9.857 1.00 86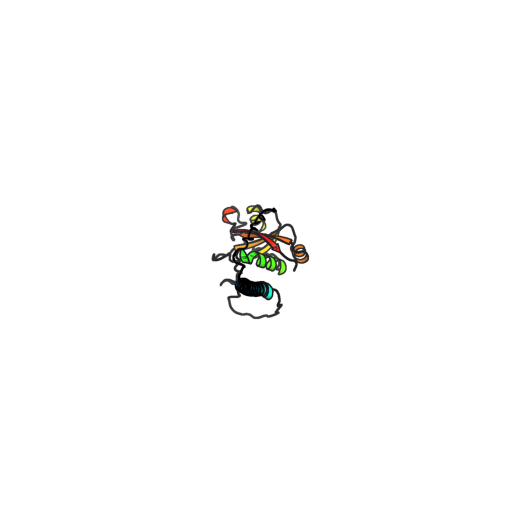.81 82 ALA A CA 1
ATOM 566 C C . ALA A 1 82 ? -1.551 3.070 -8.672 1.00 86.81 82 ALA A C 1
ATOM 568 O O . ALA A 1 82 ? -1.058 4.197 -8.730 1.00 86.81 82 ALA A O 1
ATOM 569 N N . GLU A 1 83 ? -2.149 2.606 -7.576 1.00 87.62 83 GLU A N 1
ATOM 570 C CA . GLU A 1 83 ? -2.305 3.415 -6.374 1.00 87.62 83 GLU A CA 1
ATOM 571 C C . GLU A 1 83 ? -0.966 3.699 -5.686 1.00 87.62 83 GLU A C 1
ATOM 573 O O . GLU A 1 83 ? -0.670 4.846 -5.353 1.00 87.62 83 GLU A O 1
ATOM 578 N N . ALA A 1 84 ? -0.086 2.702 -5.576 1.00 88.75 84 ALA A N 1
ATOM 579 C CA . ALA A 1 84 ? 1.269 2.895 -5.064 1.00 88.75 84 ALA A CA 1
ATOM 580 C C . ALA A 1 84 ? 2.067 3.893 -5.925 1.00 88.75 84 ALA A C 1
ATOM 582 O O . ALA A 1 84 ? 2.737 4.779 -5.387 1.00 88.75 84 ALA A O 1
ATOM 583 N N . GLN A 1 85 ? 1.949 3.811 -7.257 1.00 89.25 85 GLN A N 1
ATOM 584 C CA . GLN A 1 85 ? 2.546 4.786 -8.177 1.00 89.25 85 GLN A CA 1
ATOM 585 C C . GLN A 1 85 ? 2.023 6.202 -7.904 1.00 89.25 85 GLN A C 1
ATOM 587 O O . GLN A 1 85 ? 2.811 7.149 -7.812 1.00 89.25 85 GLN A O 1
ATOM 592 N N . ARG A 1 86 ? 0.700 6.350 -7.761 1.00 89.00 86 ARG A N 1
ATOM 593 C CA . ARG A 1 86 ? 0.038 7.631 -7.484 1.00 89.00 86 ARG A CA 1
ATOM 594 C C . ARG A 1 86 ? 0.506 8.216 -6.156 1.00 89.00 86 ARG A C 1
ATOM 596 O O . ARG A 1 86 ? 0.821 9.404 -6.095 1.00 89.00 86 ARG A O 1
ATOM 603 N N . LEU A 1 87 ? 0.595 7.396 -5.115 1.00 87.94 87 LEU A N 1
ATOM 604 C CA . LEU A 1 87 ? 1.030 7.824 -3.790 1.00 87.94 87 LEU A CA 1
ATOM 605 C C . LEU A 1 87 ? 2.478 8.312 -3.796 1.00 87.94 87 LEU A C 1
ATOM 607 O O . LEU A 1 87 ? 2.752 9.410 -3.308 1.00 87.94 87 LEU A O 1
ATOM 611 N N . VAL A 1 88 ? 3.387 7.572 -4.434 1.00 87.81 88 VAL A N 1
ATOM 612 C CA . VAL A 1 88 ? 4.790 7.993 -4.573 1.00 87.81 88 VAL A CA 1
ATOM 613 C C . VAL A 1 88 ? 4.914 9.274 -5.411 1.00 87.81 88 VAL A C 1
ATOM 615 O O . VAL A 1 88 ? 5.693 10.164 -5.060 1.00 87.81 88 VAL A O 1
ATOM 618 N N . ALA A 1 89 ? 4.121 9.412 -6.479 1.00 86.81 89 ALA A N 1
ATOM 619 C CA . ALA A 1 89 ? 4.149 10.572 -7.373 1.00 86.81 89 ALA A CA 1
ATOM 620 C C . ALA A 1 89 ? 3.551 11.846 -6.759 1.00 86.81 89 ALA A C 1
ATOM 622 O O . ALA A 1 89 ? 4.095 12.937 -6.946 1.00 86.81 89 ALA A O 1
ATOM 623 N N . SER A 1 90 ? 2.439 11.714 -6.028 1.00 82.06 90 SER A N 1
ATOM 624 C CA . SER A 1 90 ? 1.656 12.838 -5.494 1.00 82.06 90 SER A CA 1
ATOM 625 C C . SER A 1 90 ? 2.448 13.723 -4.535 1.00 82.06 90 SER A C 1
ATOM 627 O O . SER A 1 90 ? 2.143 14.904 -4.378 1.00 82.06 90 SER A O 1
ATOM 629 N N . GLY A 1 91 ? 3.499 13.176 -3.922 1.00 66.38 91 GLY A N 1
ATOM 630 C CA . GLY A 1 91 ? 4.395 13.936 -3.066 1.00 66.38 91 GLY A CA 1
ATOM 631 C C . GLY A 1 91 ? 3.737 14.449 -1.783 1.00 66.38 91 GLY A C 1
ATOM 632 O O . GLY A 1 91 ? 4.381 15.220 -1.066 1.00 66.38 91 GLY A O 1
ATOM 633 N N . THR A 1 92 ? 2.505 14.027 -1.471 1.00 64.88 92 THR A N 1
ATOM 634 C CA . THR A 1 92 ? 1.823 14.379 -0.225 1.00 64.88 92 THR A CA 1
ATOM 635 C C . THR A 1 92 ? 2.704 13.978 0.948 1.00 64.88 92 THR A C 1
ATOM 637 O O . THR A 1 92 ? 3.231 12.866 1.026 1.00 64.88 92 THR A O 1
ATOM 640 N N . SER A 1 93 ? 2.963 14.948 1.819 1.00 53.84 93 SER A N 1
ATOM 641 C CA . SER A 1 93 ? 3.781 14.754 3.005 1.00 53.84 93 SER A CA 1
ATOM 642 C C . SER A 1 93 ? 3.112 13.722 3.902 1.00 53.84 93 SER A C 1
ATOM 644 O O . SER A 1 93 ? 1.980 13.914 4.343 1.00 53.84 93 SER A O 1
ATOM 646 N N . PHE A 1 94 ? 3.835 12.636 4.147 1.00 64.81 94 PHE A N 1
ATOM 647 C CA . PHE A 1 94 ? 3.484 11.585 5.085 1.00 64.81 94 PHE A CA 1
ATOM 648 C C . PHE A 1 94 ? 3.204 12.180 6.469 1.00 64.81 94 PHE A C 1
ATOM 650 O O . PHE A 1 94 ? 4.100 12.736 7.105 1.00 64.81 94 PHE A O 1
ATOM 657 N N . GLN A 1 95 ? 1.963 12.064 6.937 1.00 64.81 95 GLN A N 1
ATOM 658 C CA . GLN A 1 95 ? 1.607 12.391 8.309 1.00 64.81 95 GLN A CA 1
ATOM 659 C C . GLN A 1 95 ? 0.616 11.345 8.809 1.00 64.81 95 GLN A C 1
ATOM 661 O O . GLN A 1 95 ? -0.580 11.416 8.535 1.00 64.81 95 GLN A O 1
ATOM 666 N N . ALA A 1 96 ? 1.143 10.335 9.504 1.00 68.94 96 ALA A N 1
ATOM 667 C CA . ALA A 1 96 ? 0.309 9.355 10.178 1.00 68.94 96 ALA A CA 1
ATOM 668 C C . ALA A 1 96 ? -0.589 10.066 11.208 1.00 68.94 96 ALA A C 1
ATOM 670 O O . ALA A 1 96 ? -0.132 11.009 11.869 1.00 68.94 96 ALA A O 1
ATOM 671 N N . PRO A 1 97 ? -1.859 9.655 11.357 1.00 75.00 97 PRO A N 1
ATOM 672 C CA . PRO A 1 97 ? -2.697 10.189 12.416 1.00 75.00 97 PRO A CA 1
ATOM 673 C C . PRO A 1 97 ? -2.086 9.845 13.776 1.00 75.00 97 PRO A C 1
ATOM 675 O O . PRO A 1 97 ? -1.445 8.810 13.941 1.00 75.00 97 PRO A O 1
ATOM 678 N N . ALA A 1 98 ? -2.324 10.690 14.781 1.00 77.56 98 ALA A N 1
ATOM 679 C CA . ALA A 1 98 ? -1.776 10.493 16.127 1.00 77.56 98 ALA A CA 1
ATOM 680 C C . ALA A 1 98 ? -2.195 9.156 16.774 1.00 77.56 98 ALA A C 1
ATOM 682 O O . ALA A 1 98 ? -1.581 8.714 17.739 1.00 77.56 98 ALA A O 1
ATOM 683 N N . THR A 1 99 ? -3.246 8.524 16.251 1.00 78.81 99 THR A N 1
ATOM 684 C CA . THR A 1 99 ? -3.785 7.238 16.699 1.00 78.81 99 THR A CA 1
ATOM 685 C C . THR A 1 99 ? -3.129 6.026 16.034 1.00 78.81 99 THR A C 1
ATOM 687 O O . THR A 1 99 ? -3.512 4.908 16.359 1.00 78.81 99 THR A O 1
ATOM 690 N N . PHE A 1 100 ? -2.197 6.216 15.094 1.00 88.56 100 PHE A N 1
ATOM 691 C CA . PHE A 1 100 ? -1.588 5.128 14.331 1.00 88.56 100 PHE A CA 1
ATOM 692 C C . PHE A 1 100 ? -0.057 5.218 14.345 1.00 88.56 100 PHE A C 1
ATOM 694 O O . PHE A 1 100 ? 0.534 6.103 13.722 1.00 88.56 100 PHE A O 1
ATOM 701 N N . ASP A 1 101 ? 0.597 4.273 15.026 1.00 91.56 101 ASP A N 1
ATOM 702 C CA . ASP A 1 101 ? 2.055 4.133 14.983 1.00 91.56 101 ASP A CA 1
ATOM 703 C C . ASP A 1 101 ? 2.467 3.194 13.845 1.00 91.56 101 ASP A C 1
ATOM 705 O O . ASP A 1 101 ? 2.575 1.975 13.989 1.00 91.56 101 ASP A O 1
ATOM 709 N N . VAL A 1 102 ? 2.746 3.799 12.696 1.00 91.94 102 VAL A N 1
ATOM 710 C CA . VAL A 1 102 ? 3.243 3.125 11.490 1.00 91.94 102 VAL A CA 1
ATOM 711 C C . VAL A 1 102 ? 4.550 2.352 11.709 1.00 91.94 102 VAL A C 1
ATOM 713 O O . VAL A 1 102 ? 4.722 1.272 11.148 1.00 91.94 102 VAL A O 1
ATOM 716 N N . ASN A 1 103 ? 5.467 2.847 12.546 1.00 92.19 103 ASN A N 1
ATOM 717 C CA . ASN A 1 103 ? 6.763 2.200 12.758 1.00 92.19 103 ASN A CA 1
ATOM 718 C C . ASN A 1 103 ? 6.620 0.990 13.678 1.00 92.19 103 ASN A C 1
ATOM 720 O O . ASN A 1 103 ? 7.314 -0.014 13.513 1.00 92.19 103 ASN A O 1
ATOM 724 N N . LEU A 1 104 ? 5.749 1.075 14.685 1.00 93.25 104 LEU A N 1
ATOM 725 C CA . LEU A 1 104 ? 5.385 -0.090 15.485 1.00 93.25 104 LEU A CA 1
ATOM 726 C C . LEU A 1 104 ? 4.609 -1.109 14.644 1.00 93.25 104 LEU A C 1
ATOM 728 O O . LEU A 1 104 ? 4.931 -2.292 14.708 1.00 93.25 104 LEU A O 1
ATOM 732 N N . CYS A 1 105 ? 3.675 -0.652 13.808 1.00 94.56 105 CYS A N 1
ATOM 733 C CA . CYS A 1 105 ? 2.923 -1.508 12.899 1.00 94.56 105 CYS A CA 1
ATOM 734 C C . CYS A 1 105 ? 3.848 -2.306 11.967 1.00 94.56 105 CYS A C 1
ATOM 736 O O . CYS A 1 105 ? 3.798 -3.532 11.970 1.00 94.56 105 CYS A O 1
ATOM 738 N N . LEU A 1 106 ? 4.753 -1.649 11.231 1.00 94.19 106 LEU A N 1
ATOM 739 C CA . LEU A 1 106 ? 5.685 -2.341 10.331 1.00 94.19 106 LEU A CA 1
ATOM 740 C C . LEU A 1 106 ? 6.580 -3.339 11.082 1.00 94.19 106 LEU A C 1
ATOM 742 O O . LEU A 1 106 ? 6.748 -4.469 10.629 1.00 94.19 106 LEU A O 1
ATOM 746 N N . ARG A 1 107 ? 7.059 -2.987 12.284 1.00 94.12 107 ARG A N 1
ATOM 747 C CA . ARG A 1 107 ? 7.814 -3.919 13.139 1.00 94.12 107 ARG A CA 1
ATOM 748 C C . ARG A 1 107 ? 6.992 -5.137 13.562 1.00 94.12 107 ARG A C 1
ATOM 750 O O . ARG A 1 107 ? 7.533 -6.239 13.567 1.00 94.12 107 ARG A O 1
ATOM 757 N N . GLN A 1 108 ? 5.709 -4.963 13.892 1.00 94.56 108 GLN A N 1
ATOM 758 C CA . GLN A 1 108 ? 4.794 -6.077 14.183 1.00 94.56 108 GLN A CA 1
ATOM 759 C C . GLN A 1 108 ? 4.626 -6.995 12.967 1.00 94.56 108 GLN A C 1
ATOM 761 O O . GLN A 1 108 ? 4.582 -8.208 13.139 1.00 94.56 108 GLN A O 1
ATOM 766 N N . GLN A 1 109 ? 4.624 -6.435 11.752 1.00 94.06 109 GLN A N 1
ATOM 767 C CA . GLN A 1 109 ? 4.601 -7.199 10.497 1.00 94.06 109 GLN A CA 1
ATOM 768 C C . GLN A 1 109 ? 5.958 -7.825 10.121 1.00 94.06 109 GLN A C 1
ATOM 770 O O . GLN A 1 109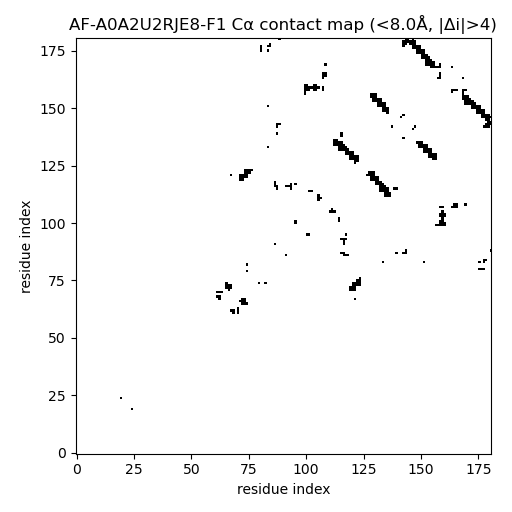 ? 6.077 -8.443 9.065 1.00 94.06 109 GLN A O 1
ATOM 775 N N . GLY A 1 110 ? 7.001 -7.654 10.941 1.00 93.12 110 GLY A N 1
ATOM 776 C CA . GLY A 1 110 ? 8.351 -8.132 10.633 1.00 93.12 110 GLY A CA 1
ATOM 777 C C . GLY A 1 110 ? 9.054 -7.349 9.518 1.00 93.12 110 GLY A C 1
ATOM 778 O O . GLY A 1 110 ? 10.039 -7.831 8.963 1.00 93.12 110 GLY A O 1
ATOM 779 N N . VAL A 1 111 ? 8.566 -6.151 9.193 1.00 93.88 111 VAL A N 1
ATOM 780 C CA . VAL A 1 111 ? 9.137 -5.260 8.179 1.00 93.88 111 VAL A CA 1
ATOM 781 C C . VAL A 1 111 ? 10.149 -4.319 8.831 1.00 93.88 111 VAL A C 1
ATOM 783 O O . VAL A 1 111 ? 9.851 -3.643 9.818 1.00 93.88 111 VAL A O 1
ATOM 786 N N . SER A 1 112 ? 11.356 -4.266 8.265 1.00 92.00 112 SER A N 1
ATOM 787 C CA . SER A 1 112 ? 12.428 -3.348 8.678 1.00 92.00 112 SER A CA 1
ATOM 788 C C . SER A 1 112 ? 12.569 -2.116 7.784 1.00 92.00 112 SER A C 1
ATOM 790 O O . SER A 1 112 ? 13.341 -1.216 8.111 1.00 92.00 112 SER A O 1
ATOM 792 N N . ASP A 1 113 ? 11.874 -2.099 6.650 1.00 91.88 113 ASP A N 1
ATOM 793 C CA . ASP A 1 113 ? 11.953 -1.023 5.672 1.00 91.88 113 ASP A CA 1
ATOM 794 C C . ASP A 1 113 ? 11.282 0.256 6.177 1.00 91.88 113 ASP A C 1
ATOM 796 O O . ASP A 1 113 ? 10.357 0.234 6.995 1.00 91.88 113 ASP A O 1
ATOM 800 N N . ALA A 1 114 ? 11.761 1.396 5.679 1.00 90.19 114 ALA A N 1
ATOM 801 C CA . ALA A 1 114 ? 11.209 2.688 6.046 1.00 90.19 114 ALA A CA 1
ATOM 802 C C . ALA A 1 114 ? 9.866 2.925 5.329 1.00 90.19 114 ALA A C 1
ATOM 804 O O . ALA A 1 114 ? 9.749 2.631 4.133 1.00 90.19 114 ALA A O 1
ATOM 805 N N . PRO A 1 115 ? 8.858 3.501 6.012 1.00 91.81 115 PRO A N 1
ATOM 806 C CA . PRO A 1 115 ? 7.636 3.928 5.349 1.00 91.81 115 PRO A CA 1
ATOM 807 C C . PRO A 1 115 ? 7.938 5.093 4.400 1.00 91.81 115 PRO A C 1
ATOM 809 O O . PRO A 1 115 ? 8.563 6.082 4.782 1.00 91.81 115 PRO A O 1
ATOM 812 N N . ILE A 1 116 ? 7.470 4.979 3.160 1.00 91.31 116 ILE A N 1
ATOM 813 C CA . ILE A 1 116 ? 7.635 5.993 2.112 1.00 91.31 116 ILE A CA 1
ATOM 814 C C . ILE A 1 116 ? 6.402 6.898 2.074 1.00 91.31 116 ILE A C 1
ATOM 816 O O . ILE A 1 116 ? 6.515 8.124 2.058 1.00 91.31 116 ILE A O 1
ATOM 820 N N . VAL A 1 117 ? 5.214 6.291 2.037 1.00 91.06 117 VAL A N 1
ATOM 821 C CA . VAL A 1 117 ? 3.920 6.982 1.983 1.00 91.06 117 VAL A CA 1
ATOM 822 C C . VAL A 1 117 ? 2.830 6.066 2.535 1.00 91.06 117 VAL A C 1
ATOM 824 O O . VAL A 1 117 ? 2.952 4.844 2.490 1.00 91.06 117 VAL A O 1
ATOM 827 N N . MET A 1 118 ? 1.776 6.658 3.088 1.00 90.06 118 MET A N 1
ATOM 828 C CA . MET A 1 118 ? 0.642 5.939 3.655 1.00 90.06 118 MET A CA 1
ATOM 829 C C . MET A 1 118 ? -0.651 6.680 3.339 1.00 90.06 118 MET A C 1
ATOM 831 O O . MET A 1 118 ? -0.671 7.912 3.370 1.00 90.06 118 MET A O 1
ATOM 835 N N . GLU A 1 119 ? -1.719 5.938 3.071 1.00 89.88 119 GLU A N 1
ATOM 836 C CA . GLU A 1 119 ? -3.048 6.495 2.839 1.00 89.88 119 GLU A CA 1
ATOM 837 C C . GLU A 1 119 ? -4.137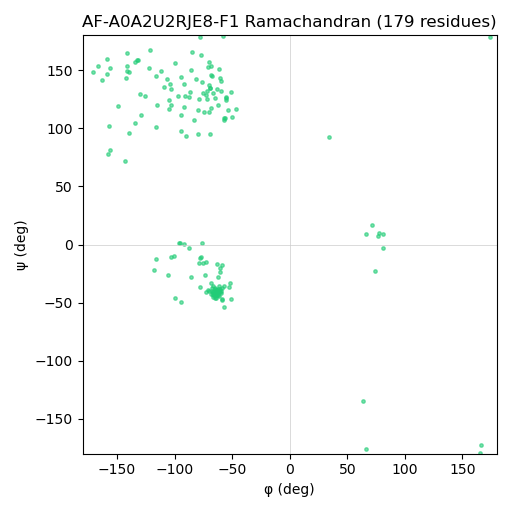 5.621 3.465 1.00 89.88 119 GLU A C 1
ATOM 839 O O . GLU A 1 119 ? -3.989 4.404 3.589 1.00 89.88 119 GLU A O 1
ATOM 844 N N . GLU A 1 120 ? -5.223 6.267 3.882 1.00 89.56 120 GLU A N 1
ATOM 845 C CA . GLU A 1 120 ? -6.440 5.585 4.303 1.00 89.56 120 GLU A CA 1
ATOM 846 C C . GLU A 1 120 ? -7.224 5.141 3.068 1.00 89.56 120 GLU A C 1
ATOM 848 O O . GLU A 1 120 ? -7.546 5.954 2.199 1.00 89.56 120 GLU A O 1
ATOM 853 N N . VAL A 1 121 ? -7.541 3.854 2.999 1.00 89.06 121 VAL A N 1
ATOM 854 C CA . VAL A 1 121 ? -8.205 3.234 1.854 1.00 89.06 121 VAL A CA 1
ATOM 855 C C . VAL A 1 121 ? -9.362 2.357 2.319 1.00 89.06 121 VAL A C 1
ATOM 857 O O . VAL A 1 121 ? -9.390 1.874 3.453 1.00 89.06 121 VAL A O 1
ATOM 860 N N . GLU A 1 122 ? -10.298 2.103 1.416 1.00 90.44 122 GLU A N 1
ATOM 861 C CA . GLU A 1 122 ? -11.186 0.947 1.514 1.00 90.44 122 GLU A CA 1
ATOM 862 C C . GLU A 1 122 ? -10.552 -0.224 0.755 1.00 90.44 122 GLU A C 1
ATOM 864 O O . GLU A 1 122 ? -9.987 -0.031 -0.324 1.00 90.44 122 GLU A O 1
ATOM 869 N N . TRP A 1 123 ? -10.614 -1.433 1.315 1.00 87.06 123 TRP A N 1
ATOM 870 C CA . TRP A 1 123 ? -10.008 -2.618 0.709 1.00 87.06 123 TRP A CA 1
ATOM 871 C C . TRP A 1 123 ? -11.067 -3.528 0.091 1.00 87.06 123 TRP A C 1
ATOM 873 O O . TRP A 1 123 ? -11.896 -4.116 0.785 1.00 87.06 123 TRP A O 1
ATOM 883 N N . GLY A 1 124 ? -10.999 -3.703 -1.225 1.00 81.06 124 GLY A N 1
ATOM 884 C CA . GLY A 1 124 ? -11.872 -4.618 -1.945 1.00 81.06 124 GLY A CA 1
ATOM 885 C C . GLY A 1 124 ? -13.345 -4.222 -1.868 1.00 81.06 124 GLY A C 1
ATOM 886 O O . GLY A 1 124 ? -13.706 -3.071 -2.086 1.00 81.06 124 GLY A O 1
ATOM 887 N N . ALA A 1 125 ? -14.193 -5.215 -1.603 1.00 70.56 125 ALA A N 1
ATOM 888 C CA . ALA A 1 125 ? -15.622 -5.025 -1.355 1.00 70.56 125 ALA A CA 1
ATOM 889 C C . ALA A 1 125 ? -15.949 -4.929 0.147 1.00 70.56 125 ALA A C 1
ATOM 891 O O . ALA A 1 125 ? -17.123 -4.835 0.512 1.00 70.56 125 ALA A O 1
ATOM 892 N N . ASP A 1 126 ? -14.933 -4.996 1.013 1.00 70.69 126 ASP A N 1
ATOM 893 C CA . ASP A 1 126 ? -15.129 -4.923 2.451 1.00 70.69 126 ASP A CA 1
ATOM 894 C C . ASP A 1 126 ? -15.319 -3.465 2.855 1.00 70.69 126 ASP A C 1
ATOM 896 O O . ASP A 1 126 ? -14.404 -2.648 2.761 1.00 70.69 126 ASP A O 1
ATOM 900 N N . SER A 1 127 ? -16.507 -3.149 3.370 1.00 68.19 127 SER A N 1
ATOM 901 C CA . SER A 1 127 ? -16.782 -1.840 3.954 1.00 68.19 127 SER A CA 1
ATOM 902 C C . SER A 1 127 ? -15.987 -1.697 5.255 1.00 68.19 127 SER A C 1
ATOM 904 O O . SER A 1 127 ? -16.412 -2.163 6.318 1.00 68.19 127 SER A O 1
ATOM 906 N N . GLY A 1 128 ? -14.810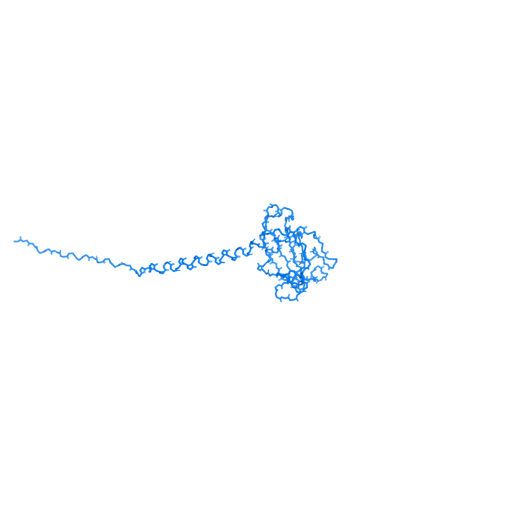 -1.089 5.168 1.00 78.94 128 GLY A N 1
ATOM 907 C CA . GLY A 1 128 ? -13.906 -0.900 6.292 1.00 78.94 128 GLY A CA 1
ATOM 908 C C . GLY A 1 128 ? -12.810 0.104 5.967 1.00 78.94 128 GLY A C 1
ATOM 909 O O . GLY A 1 128 ? -12.450 0.298 4.810 1.00 78.94 128 GLY A O 1
ATOM 910 N N . GLN A 1 129 ? -12.293 0.749 7.009 1.00 86.81 129 GLN A N 1
ATOM 911 C CA . GLN A 1 129 ? -11.130 1.623 6.906 1.00 86.81 129 GLN A CA 1
ATOM 912 C C . GLN A 1 129 ? -9.869 0.785 7.061 1.00 86.81 129 GLN A C 1
ATOM 914 O O . GLN A 1 129 ? -9.757 0.006 8.011 1.00 86.81 129 GLN A O 1
ATOM 919 N N . TYR A 1 130 ? -8.924 0.970 6.150 1.00 91.31 130 TYR A N 1
ATOM 920 C CA . TYR A 1 130 ? -7.637 0.291 6.148 1.00 91.31 130 TYR A CA 1
ATOM 921 C C . TYR A 1 130 ? -6.523 1.293 5.873 1.00 91.31 130 TYR A C 1
ATOM 923 O O . TYR A 1 130 ? -6.745 2.343 5.275 1.00 91.31 130 TYR A O 1
ATOM 931 N N . TRP A 1 131 ? -5.311 0.953 6.292 1.00 92.44 131 TRP A N 1
ATOM 932 C CA . TRP A 1 131 ? -4.118 1.715 5.949 1.00 92.44 131 TRP A CA 1
ATOM 933 C C . TRP A 1 131 ? -3.353 0.980 4.868 1.00 92.44 131 TRP A C 1
ATOM 935 O O . TRP A 1 131 ? -2.922 -0.153 5.081 1.00 92.44 131 TRP A O 1
ATOM 945 N N . LEU A 1 132 ? -3.168 1.634 3.725 1.00 92.75 132 LEU A N 1
ATOM 946 C CA . LEU A 1 132 ? -2.226 1.202 2.705 1.00 92.75 132 LEU A CA 1
ATOM 947 C C . LEU A 1 132 ? -0.895 1.898 2.967 1.00 92.75 132 LEU A C 1
ATOM 949 O O . LEU A 1 132 ? -0.810 3.125 2.943 1.00 92.75 132 LEU A O 1
ATOM 953 N N . ILE A 1 133 ? 0.140 1.108 3.229 1.00 93.75 133 ILE A N 1
ATOM 954 C CA . ILE A 1 133 ? 1.486 1.575 3.550 1.00 93.75 133 ILE A CA 1
ATOM 955 C C . ILE A 1 133 ? 2.413 1.129 2.429 1.00 93.75 133 ILE A C 1
ATOM 957 O O . ILE A 1 133 ? 2.571 -0.067 2.195 1.00 93.75 133 ILE A O 1
ATOM 961 N N . VAL A 1 134 ? 3.055 2.084 1.764 1.00 93.75 134 VAL A N 1
ATOM 962 C CA . VAL A 1 134 ? 4.144 1.819 0.822 1.00 93.75 134 VAL A CA 1
ATOM 963 C C . VAL A 1 134 ? 5.458 2.010 1.563 1.00 93.75 134 VAL A C 1
ATOM 965 O O . VAL A 1 134 ? 5.684 3.056 2.180 1.00 93.75 134 VAL A O 1
ATOM 968 N N . HIS A 1 135 ? 6.331 1.015 1.504 1.00 94.38 135 HIS A N 1
ATOM 969 C CA . HIS A 1 135 ? 7.626 1.011 2.177 1.00 94.38 135 HIS A CA 1
ATOM 970 C C . HIS A 1 135 ? 8.696 0.369 1.291 1.00 94.38 135 HIS A C 1
ATOM 972 O O . HIS A 1 135 ? 8.411 -0.213 0.241 1.00 94.38 135 HIS A O 1
ATOM 978 N N . GLY A 1 136 ? 9.954 0.578 1.655 1.00 93.50 136 GLY A N 1
ATOM 979 C CA . GLY A 1 136 ? 11.072 -0.006 0.931 1.00 93.50 136 GLY A CA 1
ATOM 980 C C . GLY A 1 136 ? 12.416 0.632 1.277 1.00 93.50 136 GLY A C 1
ATOM 981 O O . GLY A 1 136 ? 12.490 1.560 2.085 1.00 93.50 136 GLY A O 1
ATOM 982 N N . PRO A 1 137 ? 13.497 0.162 0.636 1.00 91.06 137 PRO A N 1
ATOM 983 C CA . PRO A 1 137 ? 14.858 0.603 0.937 1.00 91.06 137 PRO A CA 1
ATOM 984 C C . PRO A 1 137 ? 15.216 1.959 0.315 1.00 91.06 137 PRO A C 1
ATOM 986 O O . PRO A 1 137 ? 16.226 2.557 0.677 1.00 91.06 137 PRO A O 1
ATOM 989 N N . ASN A 1 138 ? 14.427 2.427 -0.655 1.00 91.06 138 ASN A N 1
ATOM 990 C CA . ASN A 1 138 ? 14.691 3.658 -1.387 1.00 91.06 138 ASN A CA 1
ATOM 991 C C . ASN A 1 138 ? 13.771 4.776 -0.906 1.00 91.06 138 ASN A C 1
ATOM 993 O O . ASN A 1 138 ? 12.567 4.589 -0.751 1.00 91.06 138 ASN A O 1
ATOM 997 N N . GLU A 1 139 ? 14.333 5.971 -0.764 1.00 89.88 139 GLU A N 1
ATOM 998 C CA . GLU A 1 139 ? 13.553 7.167 -0.478 1.00 89.88 139 GLU A CA 1
ATOM 999 C C . GLU A 1 139 ? 12.666 7.555 -1.666 1.00 89.88 139 GLU A C 1
ATOM 1001 O O . GLU A 1 139 ? 12.983 7.300 -2.835 1.00 89.88 139 GLU A O 1
ATOM 1006 N N . ARG A 1 140 ? 11.565 8.246 -1.361 1.00 88.94 140 ARG A N 1
ATOM 1007 C CA . ARG A 1 140 ? 10.562 8.671 -2.342 1.00 88.94 140 ARG A CA 1
ATOM 1008 C C . ARG A 1 140 ? 11.172 9.399 -3.539 1.00 88.94 140 ARG A C 1
ATOM 1010 O O . ARG A 1 140 ? 10.834 9.090 -4.674 1.00 88.94 140 ARG A O 1
ATOM 1017 N N . ASP A 1 141 ? 12.068 10.352 -3.301 1.00 89.31 141 ASP A N 1
ATOM 1018 C CA . ASP A 1 141 ? 12.615 11.190 -4.372 1.00 89.31 141 ASP A CA 1
ATOM 1019 C C . ASP A 1 141 ? 13.518 10.384 -5.322 1.00 89.31 141 ASP A C 1
ATOM 1021 O O . ASP A 1 141 ? 13.494 10.598 -6.535 1.00 89.31 141 ASP A O 1
ATOM 1025 N N . SER A 1 142 ? 14.231 9.378 -4.799 1.00 90.06 142 SER A N 1
ATOM 1026 C CA . SER A 1 142 ? 14.993 8.427 -5.618 1.00 90.06 142 SER A CA 1
ATOM 1027 C C . SER A 1 142 ? 14.071 7.558 -6.477 1.00 90.0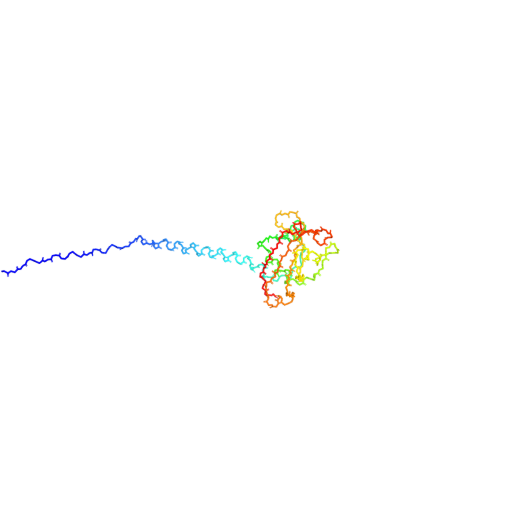6 142 SER A C 1
ATOM 1029 O O . SER A 1 142 ? 14.321 7.379 -7.672 1.00 90.06 142 SER A O 1
ATOM 1031 N N . LEU A 1 143 ? 12.972 7.068 -5.895 1.00 90.25 143 LEU A N 1
ATOM 1032 C CA . LEU A 1 143 ? 11.966 6.276 -6.605 1.00 90.25 143 LEU A CA 1
ATOM 1033 C C . LEU A 1 143 ? 11.255 7.082 -7.694 1.00 90.25 143 LEU A C 1
ATOM 1035 O O . LEU A 1 143 ? 10.999 6.555 -8.773 1.00 90.25 143 LEU A O 1
ATOM 1039 N N . ARG A 1 144 ? 10.986 8.368 -7.460 1.00 89.12 144 ARG A N 1
ATOM 1040 C CA . ARG A 1 144 ? 10.432 9.258 -8.487 1.00 89.12 144 ARG A CA 1
ATOM 1041 C C . ARG A 1 144 ? 11.399 9.465 -9.647 1.00 89.12 144 ARG A C 1
ATOM 1043 O O . ARG A 1 144 ? 10.986 9.403 -10.798 1.00 89.12 144 ARG A O 1
ATOM 1050 N N . ALA A 1 145 ? 12.684 9.661 -9.362 1.00 89.38 145 ALA A N 1
ATOM 1051 C CA . ALA A 1 145 ? 13.680 9.888 -10.404 1.00 89.38 145 ALA A CA 1
ATOM 1052 C C . ALA A 1 145 ? 13.979 8.628 -11.235 1.00 89.38 145 ALA A C 1
ATOM 1054 O O . ALA A 1 145 ? 14.150 8.718 -12.449 1.00 89.38 145 ALA A O 1
ATOM 1055 N N . ASN A 1 146 ? 14.044 7.458 -10.595 1.00 91.69 146 ASN A N 1
ATOM 1056 C CA . ASN A 1 146 ? 14.611 6.252 -11.208 1.00 91.69 146 ASN A CA 1
ATOM 1057 C C . ASN A 1 146 ? 13.604 5.105 -11.394 1.00 91.69 146 ASN A C 1
ATOM 1059 O O . ASN A 1 146 ? 13.900 4.134 -12.093 1.00 91.69 146 ASN A O 1
ATOM 1063 N N . GLY A 1 147 ? 12.424 5.189 -10.778 1.00 90.62 147 GLY A N 1
ATOM 1064 C CA . GLY A 1 147 ? 11.556 4.033 -10.574 1.00 90.62 147 GLY A CA 1
ATOM 1065 C C . GLY A 1 147 ? 12.182 3.007 -9.623 1.00 90.62 147 GLY A C 1
ATOM 1066 O O . GLY A 1 147 ? 13.261 3.208 -9.062 1.00 90.62 147 GLY A O 1
ATOM 1067 N N . GLY A 1 148 ? 11.505 1.879 -9.429 1.00 91.94 148 GLY A N 1
ATOM 1068 C CA . GLY A 1 148 ? 11.997 0.819 -8.553 1.00 91.94 148 GLY A CA 1
ATOM 1069 C C . GLY A 1 148 ? 10.941 -0.219 -8.211 1.00 91.94 148 GLY A C 1
ATOM 1070 O O . GLY A 1 148 ? 9.849 -0.222 -8.772 1.00 91.94 148 GLY A O 1
ATOM 1071 N N . ILE A 1 149 ? 11.286 -1.115 -7.293 1.00 92.38 149 ILE A N 1
ATOM 1072 C CA . ILE A 1 149 ? 10.328 -2.010 -6.643 1.00 92.38 149 ILE A CA 1
ATOM 1073 C C . ILE A 1 149 ? 10.077 -1.450 -5.247 1.00 92.38 149 ILE A C 1
ATOM 1075 O O . ILE A 1 149 ? 11.025 -1.058 -4.563 1.00 92.38 149 ILE A O 1
ATOM 1079 N N . VAL A 1 150 ? 8.807 -1.392 -4.868 1.00 93.62 150 VAL A N 1
ATOM 1080 C CA . VAL A 1 150 ? 8.361 -1.039 -3.521 1.00 93.62 150 VAL A CA 1
ATOM 1081 C C . VAL A 1 150 ? 7.533 -2.176 -2.959 1.00 93.62 150 VAL A C 1
ATOM 1083 O O . VAL A 1 150 ? 6.874 -2.909 -3.703 1.00 93.62 150 VAL A O 1
ATOM 1086 N N . GLU A 1 151 ? 7.560 -2.288 -1.645 1.00 95.56 151 GLU A N 1
ATOM 1087 C CA . GLU A 1 151 ? 6.693 -3.178 -0.901 1.00 95.56 151 GLU A CA 1
ATOM 1088 C C . GLU A 1 151 ? 5.461 -2.395 -0.447 1.00 95.56 151 GLU A C 1
ATOM 1090 O O . GLU A 1 151 ? 5.515 -1.199 -0.140 1.00 95.56 151 GLU A O 1
ATOM 1095 N N . VAL A 1 152 ? 4.320 -3.068 -0.445 1.00 94.69 152 VAL A N 1
ATOM 1096 C CA . VAL A 1 152 ? 3.041 -2.496 -0.049 1.00 94.69 152 VAL A CA 1
ATOM 1097 C C . VAL A 1 152 ? 2.396 -3.430 0.955 1.00 94.69 152 VAL A C 1
ATOM 1099 O O . VAL A 1 152 ? 2.267 -4.631 0.722 1.00 94.69 152 VAL A O 1
ATOM 1102 N N . THR A 1 153 ? 1.964 -2.860 2.071 1.00 95.19 153 THR A N 1
ATOM 1103 C CA . THR A 1 153 ? 1.263 -3.578 3.129 1.00 95.19 153 THR A CA 1
ATOM 1104 C C . THR A 1 153 ? -0.053 -2.874 3.407 1.00 95.19 153 THR A C 1
ATOM 1106 O O . THR A 1 153 ? -0.080 -1.670 3.656 1.00 95.19 153 THR A O 1
ATOM 1109 N N . VAL A 1 154 ? -1.145 -3.631 3.383 1.00 94.06 154 VAL A N 1
ATOM 1110 C CA . VAL A 1 154 ? -2.477 -3.173 3.773 1.00 94.06 154 VAL A CA 1
ATOM 1111 C C . VAL A 1 154 ? -2.808 -3.762 5.133 1.00 94.06 154 VAL A C 1
ATOM 1113 O O . VAL A 1 154 ? -2.761 -4.981 5.324 1.00 94.06 154 VAL A O 1
ATOM 1116 N N . VAL A 1 155 ? -3.128 -2.894 6.087 1.00 94.69 155 VAL A N 1
ATOM 1117 C CA . VAL A 1 155 ? -3.369 -3.275 7.481 1.00 94.69 155 VAL A CA 1
ATOM 1118 C C . VAL A 1 155 ? -4.646 -2.658 8.032 1.00 94.69 155 VAL A C 1
ATOM 1120 O O . VAL A 1 155 ? -5.141 -1.635 7.553 1.00 94.69 155 VAL A O 1
ATOM 1123 N N . ARG A 1 156 ? -5.174 -3.270 9.090 1.00 93.06 156 ARG A N 1
ATOM 1124 C CA . ARG A 1 156 ? -6.271 -2.708 9.881 1.00 93.06 156 ARG A CA 1
ATOM 1125 C C . ARG A 1 156 ? -5.812 -1.484 10.689 1.00 93.06 156 ARG A C 1
ATOM 1127 O O . ARG A 1 156 ? -4.639 -1.403 11.062 1.00 93.06 156 ARG A O 1
ATOM 1134 N N . PRO A 1 157 ? -6.738 -0.589 11.082 1.00 91.25 157 PRO A N 1
ATOM 1135 C CA . PRO A 1 157 ? -6.434 0.574 11.919 1.00 91.25 157 PRO A CA 1
ATOM 1136 C C . PRO A 1 157 ? -5.860 0.236 13.298 1.00 91.25 157 PRO A C 1
ATOM 1138 O O . PRO A 1 157 ? -5.238 1.085 13.921 1.00 91.25 157 PRO A O 1
ATOM 1141 N N . THR A 1 158 ? -6.059 -0.994 13.777 1.00 91.19 158 THR A N 1
ATOM 1142 C CA . THR A 1 158 ? -5.515 -1.488 15.050 1.00 91.19 158 THR A CA 1
ATOM 1143 C C . THR A 1 158 ? -4.027 -1.841 14.983 1.00 91.19 158 THR A C 1
ATOM 1145 O O . THR A 1 158 ? -3.413 -2.051 16.029 1.00 91.19 158 THR A O 1
ATOM 1148 N N . CYS A 1 159 ? -3.424 -1.896 13.790 1.00 92.38 159 CYS A N 1
ATOM 1149 C CA . CYS A 1 159 ? -1.984 -2.104 13.654 1.00 92.38 159 CYS A CA 1
ATOM 1150 C C . CYS A 1 159 ? -1.198 -0.982 14.345 1.00 92.38 159 CYS A C 1
ATOM 1152 O O . CYS A 1 159 ? -1.621 0.173 14.346 1.00 92.38 159 CYS A O 1
ATOM 1154 N N . GLY A 1 160 ? -0.063 -1.314 14.963 1.00 90.94 160 GLY A N 1
ATOM 1155 C CA . GLY A 1 160 ? 0.704 -0.346 15.748 1.00 90.94 160 GLY A CA 1
ATOM 1156 C C . GLY A 1 160 ? 0.109 -0.049 17.127 1.00 90.94 160 GLY A C 1
ATOM 1157 O O . GLY A 1 160 ? 0.607 0.831 17.821 1.00 90.94 160 GLY A O 1
ATOM 1158 N N . SER A 1 161 ? -0.926 -0.780 17.554 1.00 91.31 161 SER A N 1
ATOM 1159 C CA . SER A 1 161 ? -1.381 -0.781 18.950 1.00 91.31 161 SER A CA 1
ATOM 1160 C C . SER A 1 161 ? -0.584 -1.791 19.775 1.00 91.31 161 SER A C 1
ATOM 1162 O O . SER A 1 161 ? -0.146 -2.826 19.262 1.00 91.31 161 SER A O 1
ATOM 1164 N N . GLU A 1 162 ? -0.410 -1.526 21.070 1.00 86.44 162 GLU A N 1
ATOM 1165 C CA . GLU A 1 162 ? 0.206 -2.495 21.979 1.00 86.44 162 GLU A CA 1
ATOM 1166 C C . GLU A 1 162 ? -0.608 -3.799 22.015 1.00 86.44 162 GLU A C 1
ATOM 1168 O O . GLU A 1 162 ? -1.829 -3.784 22.151 1.00 86.44 162 GLU A O 1
ATOM 1173 N N . GLY A 1 163 ? 0.076 -4.938 21.877 1.00 83.56 163 GLY A N 1
ATOM 1174 C CA . GLY A 1 163 ? -0.550 -6.263 21.886 1.00 83.56 163 GLY A CA 1
ATOM 1175 C C . GLY A 1 163 ? -1.195 -6.702 20.567 1.00 83.56 163 GLY A C 1
ATOM 1176 O O . GLY A 1 163 ? -1.642 -7.842 20.492 1.00 83.56 163 GLY A O 1
ATOM 1177 N N . ALA A 1 164 ? -1.210 -5.858 19.529 1.00 88.88 164 ALA A N 1
ATOM 1178 C CA . ALA A 1 164 ? -1.669 -6.263 18.204 1.00 88.88 164 ALA A CA 1
ATOM 1179 C C . ALA A 1 164 ? -0.693 -7.263 17.557 1.00 88.88 164 ALA A C 1
ATOM 1181 O O . ALA A 1 164 ? 0.526 -7.061 17.580 1.00 88.88 164 ALA A O 1
ATOM 1182 N N . SER A 1 165 ? -1.231 -8.332 16.968 1.00 90.31 165 SER A N 1
ATOM 1183 C CA . SER A 1 165 ? -0.453 -9.333 16.232 1.00 90.31 165 SER A CA 1
ATOM 1184 C C . SER A 1 165 ? -0.517 -9.109 14.717 1.00 90.31 165 SER A C 1
ATOM 1186 O O . SER A 1 165 ? -1.459 -8.498 14.201 1.00 90.31 165 SER A O 1
ATOM 1188 N N . ALA A 1 166 ? 0.489 -9.608 13.990 1.00 90.19 166 ALA A N 1
ATOM 1189 C CA . ALA A 1 166 ? 0.521 -9.544 12.529 1.00 90.19 166 ALA A CA 1
ATOM 1190 C C . ALA A 1 166 ? -0.701 -10.238 11.910 1.00 90.19 166 ALA A C 1
ATOM 1192 O O . ALA A 1 166 ? -1.405 -9.631 11.111 1.00 90.19 166 ALA A O 1
ATOM 1193 N N . ASP A 1 167 ? -1.018 -11.453 12.364 1.00 90.69 167 ASP A N 1
ATOM 1194 C CA . ASP A 1 167 ? -2.101 -12.278 11.811 1.00 90.69 167 ASP A CA 1
ATOM 1195 C C . ASP A 1 167 ? -3.495 -11.639 11.947 1.00 90.69 167 ASP A C 1
ATOM 1197 O O . ASP A 1 167 ? -4.384 -11.894 11.139 1.00 90.69 167 ASP A O 1
ATOM 1201 N N . GLU A 1 168 ? -3.706 -10.795 12.960 1.00 90.31 168 GLU A N 1
ATOM 1202 C CA . GLU A 1 168 ? -4.985 -10.104 13.178 1.00 90.31 168 GLU A CA 1
ATOM 1203 C C . GLU A 1 168 ? -5.105 -8.799 12.383 1.00 90.31 168 GLU A C 1
ATOM 1205 O O . GLU A 1 168 ? -6.212 -8.343 12.073 1.00 90.31 168 GLU A O 1
ATOM 1210 N N . THR A 1 169 ? -3.971 -8.161 12.097 1.00 93.75 169 THR A N 1
ATOM 1211 C CA . THR A 1 169 ? -3.925 -6.799 11.554 1.00 93.75 169 THR A CA 1
ATOM 1212 C C . THR A 1 169 ? -3.554 -6.748 10.084 1.00 93.75 169 THR A C 1
ATOM 1214 O O . THR A 1 169 ? -3.966 -5.807 9.405 1.00 93.75 169 THR A O 1
ATOM 1217 N N . LEU A 1 170 ? -2.825 -7.741 9.582 1.00 94.75 170 LEU A N 1
ATOM 1218 C CA . LEU A 1 170 ? -2.460 -7.856 8.183 1.00 94.75 170 LEU A CA 1
ATOM 1219 C C . LEU A 1 170 ? -3.684 -8.229 7.350 1.00 94.75 170 LEU A C 1
ATOM 1221 O O . LEU A 1 170 ? -4.354 -9.226 7.606 1.00 94.75 170 LEU A O 1
ATOM 1225 N N . ILE A 1 171 ? -3.960 -7.424 6.330 1.00 93.50 171 ILE A N 1
ATOM 1226 C CA . ILE A 1 171 ? -4.981 -7.728 5.325 1.00 93.50 171 ILE A CA 1
ATOM 1227 C C . ILE A 1 171 ? -4.323 -8.287 4.077 1.00 93.50 171 ILE A C 1
ATOM 1229 O O . ILE A 1 171 ? -4.782 -9.282 3.521 1.00 93.50 171 ILE A O 1
ATOM 1233 N N . TRP A 1 172 ? -3.247 -7.637 3.642 1.00 93.31 172 TRP A N 1
ATOM 1234 C CA . TRP A 1 172 ? -2.544 -8.000 2.425 1.00 93.31 172 TRP A CA 1
ATOM 1235 C C . TRP A 1 172 ? -1.114 -7.458 2.448 1.00 93.31 172 TRP A C 1
ATOM 1237 O O . TRP A 1 172 ? -0.869 -6.370 2.971 1.00 93.31 172 TRP A O 1
ATOM 1247 N N . ASN A 1 173 ? -0.171 -8.179 1.851 1.00 93.75 173 ASN A N 1
ATOM 1248 C CA . ASN A 1 173 ? 1.160 -7.668 1.544 1.00 93.75 173 ASN A CA 1
ATOM 1249 C C . ASN A 1 173 ? 1.652 -8.169 0.185 1.00 93.75 173 ASN A C 1
ATOM 1251 O O . ASN A 1 173 ? 1.288 -9.251 -0.276 1.00 93.75 173 ASN A O 1
ATOM 1255 N N . GLY A 1 174 ? 2.529 -7.389 -0.433 1.00 93.31 174 GLY A N 1
ATOM 1256 C CA . GLY A 1 174 ? 3.176 -7.766 -1.677 1.00 93.31 174 GLY A CA 1
ATOM 1257 C C . GLY A 1 174 ? 4.017 -6.637 -2.243 1.00 93.31 174 GLY A C 1
ATOM 1258 O O . GLY A 1 174 ? 4.044 -5.529 -1.711 1.00 93.31 174 GLY A O 1
ATOM 1259 N N . SER A 1 175 ? 4.670 -6.917 -3.362 1.00 92.56 175 SER A N 1
ATOM 1260 C CA . SER A 1 175 ? 5.554 -5.971 -4.027 1.00 92.56 175 SER A CA 1
ATOM 1261 C C . SER A 1 175 ? 4.981 -5.511 -5.357 1.00 92.56 175 SER A C 1
ATOM 1263 O O . SER A 1 175 ? 4.265 -6.238 -6.051 1.00 92.56 175 SER A O 1
ATOM 1265 N N . THR A 1 176 ? 5.306 -4.280 -5.737 1.00 91.44 176 THR A N 1
ATOM 1266 C CA . THR A 1 176 ? 4.948 -3.735 -7.044 1.00 91.44 176 THR A CA 1
ATOM 1267 C C . THR A 1 176 ? 6.092 -2.921 -7.622 1.00 91.44 176 THR A C 1
ATOM 1269 O O . THR A 1 176 ? 6.884 -2.300 -6.911 1.00 91.44 176 THR A O 1
ATOM 1272 N N . LYS A 1 177 ? 6.186 -2.926 -8.951 1.00 91.25 177 LYS A N 1
ATOM 1273 C CA . LYS A 1 177 ? 7.140 -2.096 -9.673 1.00 91.25 177 LYS A CA 1
ATOM 1274 C C . LYS A 1 177 ? 6.514 -0.734 -9.939 1.00 91.25 177 LYS A C 1
ATOM 1276 O O . LYS A 1 177 ? 5.461 -0.653 -10.565 1.00 91.25 177 LYS A O 1
ATOM 1281 N N . ILE A 1 178 ? 7.217 0.315 -9.541 1.00 88.62 178 ILE A N 1
ATOM 1282 C CA . ILE A 1 178 ? 6.879 1.698 -9.852 1.00 88.62 178 ILE A CA 1
ATOM 1283 C C . ILE A 1 178 ? 7.834 2.271 -10.902 1.00 88.62 178 ILE A C 1
ATOM 1285 O O . ILE A 1 178 ? 9.029 1.961 -10.939 1.00 88.62 178 IL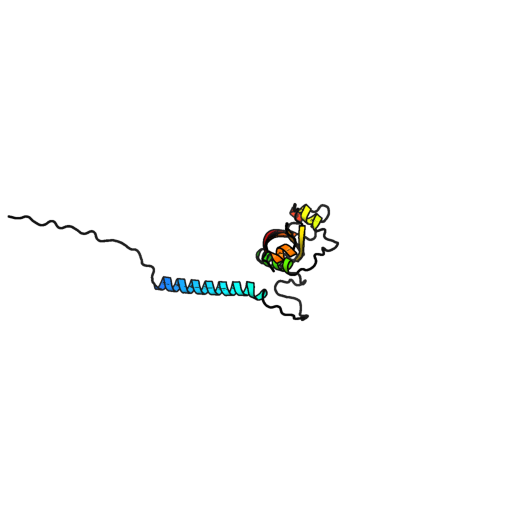E A O 1
ATOM 1289 N N . GLY A 1 179 ? 7.288 3.081 -11.802 1.00 85.75 179 GLY A N 1
ATOM 1290 C CA . GLY A 1 179 ? 8.041 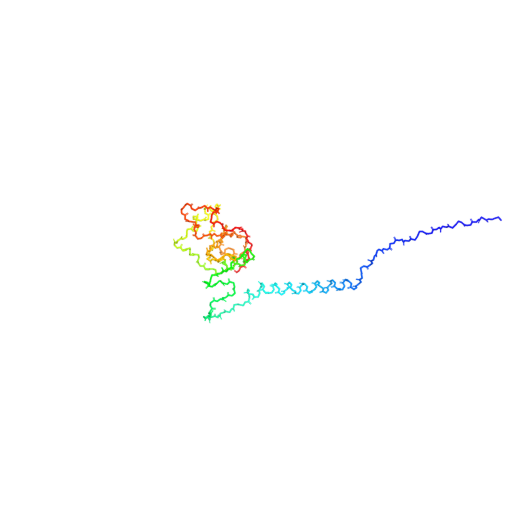3.846 -12.790 1.00 85.75 179 GLY A CA 1
ATOM 1291 C C . GLY A 1 179 ? 8.552 5.170 -12.226 1.00 85.75 179 GLY A C 1
ATOM 1292 O O . GLY A 1 179 ? 8.088 5.635 -11.185 1.00 85.75 179 GLY A O 1
ATOM 1293 N N . SER A 1 180 ? 9.486 5.790 -12.943 1.00 82.06 180 SER A N 1
ATOM 1294 C CA . SER A 1 180 ? 9.874 7.182 -12.705 1.00 82.06 180 SER A 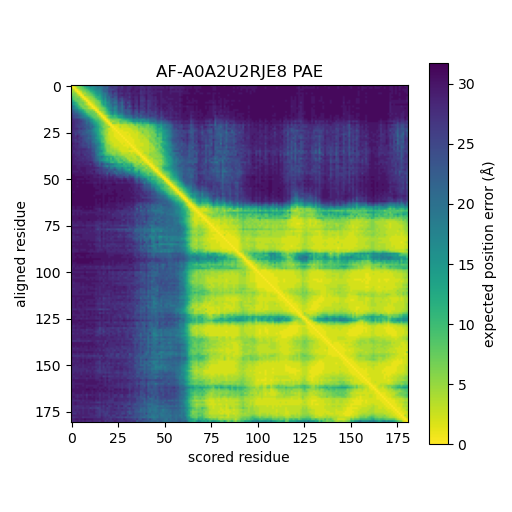CA 1
ATOM 1295 C C . SER A 1 180 ? 8.726 8.138 -13.059 1.00 82.06 180 SER A C 1
ATOM 1297 O O . SER A 1 180 ? 8.002 7.875 -14.025 1.00 82.06 180 SER A O 1
ATOM 1299 N N . VAL A 1 181 ? 8.581 9.241 -12.317 1.00 70.75 181 VAL A N 1
ATOM 1300 C CA . VAL A 1 181 ? 7.484 10.232 -12.421 1.00 70.75 181 VAL A CA 1
ATOM 1301 C C . VAL A 1 181 ? 7.940 11.672 -12.271 1.00 70.75 181 VAL A C 1
ATOM 1303 O O . VAL A 1 181 ? 8.739 11.965 -11.352 1.00 70.75 181 VAL A O 1
#

Radius of gyration: 29.72 Å; Cα contacts (8 Å, |Δi|>4): 228; chains: 1; bounding box: 36×88×101 Å

Nearest PDB structures (foldseek):
  8tl6-assembly1_A  TM=6.833E-01  e=5.208E-01  Homo sapiens
  8dey-assembly1_B  TM=6.479E-01  e=4.597E-01  Homo sapiens
  6zx9-assembly1_A  TM=6.660E-01  e=5.901E-01  Homo sapiens
  9bbg-assembly1_A  TM=6.459E-01  e=6.685E-01  Homo sapiens
  6sj7-assembly1_B  TM=6.826E-01  e=1.815E+00  Homo sapiens

Solvent-accessible surface area (backbone atoms only — not comparable to full-atom values): 10956 Å² total; per-residue (Å²): 143,84,80,89,82,84,83,81,81,77,84,78,87,87,79,78,76,87,71,76,51,67,65,60,55,52,51,51,52,51,52,53,51,50,51,50,50,55,50,51,51,54,51,41,62,73,45,57,79,76,66,68,95,66,96,65,96,70,95,74,80,74,61,59,92,60,34,40,89,87,66,34,44,53,38,36,86,89,46,41,52,62,48,52,41,48,54,59,63,67,63,69,79,71,70,75,58,97,84,40,38,63,70,53,23,35,48,53,64,71,44,86,57,50,80,60,40,69,47,70,26,24,51,62,89,50,93,50,75,26,38,42,36,35,26,31,93,65,55,53,71,57,32,27,71,68,21,46,75,36,38,38,39,33,28,38,68,61,35,36,42,91,90,54,51,40,86,80,21,56,76,48,73,52,72,38,74,35,69,54,104

pLDDT: mean 76.1, std 18.4, range [26.39, 95.56]

Mean predicted aligned error: 16.4 Å

Secondary structure (DSSP, 8-state):
--PPPP--PPPP------PPPHHHHHHHHHHHHHHHHHHHHHHHHHHHTSS----------S--TTB-TTS-BEE-TTTHHHHHHHHHHH-------TT--HHHHHHHTT--SEEEEEEEEEETTEEEEEEEEEEESS-HHHHHHH-EEEEEEEE-TTTTSTT--HHHHEEEEEEEEE---

Organism: NCBI:txid2182385